Protein AF-A0A522D4E7-F1 (afdb_monomer)

Secondary structure (DSSP, 8-state):
-------HHHHHHHHHHHHHHHT---EE-TTS-EEESS-EE-TTS--SS----TTEEESS-EE--SS--S--TT--SEES-EE--SS--SS-TT--SEESSEEE----TT----TT--SEEEEEEE-S-TT----TT--EEEEEEEETTEEESSGGGS-HHHHS-HHHHHHHHHHHHHHHHHTTPPP----------

pLDDT: mean 90.42, std 15.66, range [33.0, 98.94]

Nearest PDB structures (foldseek):
  4ow2-assembly1_A  TM=5.171E-01  e=3.521E-02  Yersinia enterocolitica subsp. enterocolitica WA-314
  7ya7-assembly2_B  TM=4.173E-01  e=9.473E-02  Shigella flexneri 5a str. M90T
  7v8e-assembly1_B  TM=3.560E-01  e=2.420E-01  Shigella flexneri 5a str. M90T
  8vh4-assembly1_A  TM=5.189E-01  e=4.247E+00  Homo sapiens

Solvent-accessible surface area (backbone atoms only — not comparable to full-atom values): 10171 Å² total; per-residue (Å²): 133,82,80,76,84,77,56,73,67,57,48,40,53,49,22,50,53,41,32,58,76,68,70,50,71,69,43,77,46,96,87,58,43,40,39,25,75,50,63,49,82,57,52,65,67,69,36,59,61,54,63,50,25,49,67,25,36,32,63,22,38,40,33,47,26,47,25,52,22,50,49,35,55,27,36,38,38,28,29,27,26,43,34,48,23,41,25,47,22,42,40,30,43,49,41,31,53,40,26,67,37,37,40,35,48,25,38,12,67,53,21,49,44,34,49,42,40,28,62,34,26,30,28,40,38,44,31,62,28,83,50,44,77,36,51,30,55,57,41,52,34,77,57,29,34,38,36,82,93,46,76,36,44,32,66,85,74,46,58,71,80,36,43,36,39,71,67,56,52,51,52,52,51,52,51,52,52,53,51,31,63,75,67,73,50,82,85,78,81,90,70,84,86,80,80,81,131

Mean predicted aligned error: 7.03 Å

Radius of gyration: 20.84 Å; Cα contacts (8 Å, |Δi|>4): 458; chains: 1; bounding box: 56×44×70 Å

Structure (mmCIF, N/CA/C/O backbone):
data_AF-A0A522D4E7-F1
#
_entry.id   AF-A0A522D4E7-F1
#
loop_
_atom_site.group_PDB
_atom_site.id
_atom_site.type_symbol
_atom_site.label_atom_id
_atom_site.label_alt_id
_atom_site.label_comp_id
_atom_site.label_asym_id
_atom_site.label_entity_id
_atom_site.label_seq_id
_atom_site.pdbx_PDB_ins_code
_atom_site.Cartn_x
_atom_site.Cartn_y
_atom_site.Cartn_z
_atom_site.occupancy
_atom_site.B_iso_or_equiv
_atom_site.auth_seq_id
_atom_site.auth_comp_id
_atom_site.auth_asym_id
_atom_site.auth_atom_id
_atom_site.pdbx_PDB_model_num
ATOM 1 N N . MET A 1 1 ? 9.728 29.228 2.334 1.00 33.00 1 MET A N 1
ATOM 2 C CA . MET A 1 1 ? 8.352 28.691 2.332 1.00 33.00 1 MET A CA 1
ATOM 3 C C . MET A 1 1 ? 8.241 27.820 3.562 1.00 33.00 1 MET A C 1
ATOM 5 O O . MET A 1 1 ? 9.029 26.898 3.711 1.00 33.00 1 MET A O 1
ATOM 9 N N . THR A 1 2 ? 7.422 28.248 4.513 1.00 35.81 2 THR A N 1
ATOM 10 C CA . THR A 1 2 ? 7.354 27.710 5.873 1.00 35.81 2 THR A CA 1
ATOM 11 C C . THR A 1 2 ? 6.834 26.282 5.852 1.00 35.81 2 THR A C 1
ATOM 13 O O . THR A 1 2 ? 5.729 26.028 5.379 1.00 35.81 2 THR A O 1
ATOM 16 N N . GLN A 1 3 ? 7.657 25.366 6.354 1.00 37.38 3 GLN A N 1
ATOM 17 C CA . GLN A 1 3 ? 7.282 24.000 6.687 1.00 37.38 3 GLN A CA 1
ATOM 18 C C . GLN A 1 3 ? 6.103 24.089 7.660 1.00 37.38 3 GLN A C 1
ATOM 20 O O . GLN A 1 3 ? 6.235 24.650 8.746 1.00 37.38 3 GLN A O 1
ATOM 25 N N . SER A 1 4 ? 4.927 23.657 7.214 1.00 47.53 4 SER A N 1
ATOM 26 C CA . SER A 1 4 ? 3.712 23.634 8.018 1.00 47.53 4 SER A CA 1
ATOM 27 C C . SER A 1 4 ? 3.973 22.831 9.290 1.00 47.53 4 SER A C 1
ATOM 29 O O . SER A 1 4 ? 4.391 21.675 9.206 1.00 47.53 4 SER A O 1
ATOM 31 N N . ASN A 1 5 ? 3.751 23.468 10.443 1.00 39.06 5 ASN A N 1
ATOM 32 C CA . ASN A 1 5 ? 3.661 22.821 11.747 1.00 39.06 5 ASN A CA 1
ATOM 33 C C . ASN A 1 5 ? 2.628 21.696 11.644 1.00 39.06 5 ASN A C 1
ATOM 35 O O . ASN A 1 5 ? 1.430 21.955 11.667 1.00 39.06 5 ASN A O 1
ATOM 39 N N . TRP A 1 6 ? 3.090 20.461 11.490 1.00 43.25 6 TRP A N 1
ATOM 40 C CA . TRP A 1 6 ? 2.285 19.297 11.814 1.00 43.25 6 TRP A CA 1
ATOM 41 C C . TRP A 1 6 ? 2.190 19.284 13.339 1.00 43.25 6 TRP A C 1
ATOM 43 O O . TRP A 1 6 ? 3.195 19.116 14.026 1.00 43.25 6 TRP A O 1
ATOM 53 N N . ASP A 1 7 ? 1.014 19.539 13.896 1.00 62.25 7 ASP A N 1
ATOM 54 C CA . ASP A 1 7 ? 0.790 19.203 15.292 1.00 62.25 7 ASP A CA 1
ATOM 55 C C . ASP A 1 7 ? 0.367 17.737 15.332 1.00 62.25 7 ASP A C 1
ATOM 57 O O . ASP A 1 7 ? -0.755 17.381 14.976 1.00 62.25 7 ASP A O 1
ATOM 61 N N . ARG A 1 8 ? 1.288 16.865 15.760 1.00 67.75 8 ARG A N 1
ATOM 62 C CA . ARG A 1 8 ? 1.015 15.427 15.919 1.00 67.75 8 ARG A CA 1
ATOM 63 C C . ARG A 1 8 ? -0.224 15.167 16.784 1.00 67.75 8 ARG A C 1
ATOM 65 O O . ARG A 1 8 ? -0.824 14.105 16.666 1.00 67.75 8 ARG A O 1
ATOM 72 N N . THR A 1 9 ? -0.602 16.099 17.658 1.00 68.56 9 THR A N 1
ATOM 73 C CA . THR A 1 9 ? -1.781 15.949 18.514 1.00 68.56 9 THR A CA 1
ATOM 74 C C . THR A 1 9 ? -3.101 16.178 17.773 1.00 68.56 9 THR A C 1
ATOM 76 O O . THR A 1 9 ? -4.085 15.508 18.098 1.00 68.56 9 THR A O 1
ATOM 79 N N . GLU A 1 10 ? -3.129 17.039 16.748 1.00 76.50 10 GLU A N 1
ATOM 80 C CA . GLU A 1 10 ? -4.321 17.273 15.921 1.00 76.50 10 GLU A CA 1
ATOM 81 C C . GLU A 1 10 ? -4.638 16.048 15.053 1.00 76.50 10 GLU A C 1
ATOM 83 O O . GLU A 1 10 ? -5.784 15.589 15.042 1.00 76.50 10 GLU A O 1
ATOM 88 N N . ASP A 1 11 ? -3.618 15.439 14.438 1.00 77.38 11 ASP A N 1
ATOM 89 C CA . ASP A 1 11 ? -3.769 14.227 13.618 1.00 77.38 11 ASP A CA 1
ATOM 90 C C . ASP A 1 11 ? -4.394 13.067 14.416 1.00 77.38 11 ASP A C 1
ATOM 92 O O . ASP A 1 11 ? -5.314 12.390 13.946 1.00 77.38 11 ASP A O 1
ATOM 96 N N . PHE A 1 12 ? -3.963 12.858 15.667 1.00 86.25 12 PHE A N 1
ATOM 97 C CA . PHE A 1 12 ? -4.546 11.817 16.520 1.00 86.25 12 PHE A CA 1
ATOM 98 C C . PHE A 1 12 ? -5.983 12.134 16.948 1.00 86.25 12 PHE A C 1
ATOM 100 O O . PHE A 1 12 ? -6.796 11.221 17.113 1.00 86.25 12 PHE A O 1
ATOM 107 N N . ALA A 1 13 ? -6.334 13.410 17.118 1.00 88.50 13 ALA A N 1
ATOM 108 C CA . ALA A 1 13 ? -7.703 13.801 17.438 1.00 88.50 13 ALA A CA 1
ATOM 109 C C . ALA A 1 13 ? -8.656 13.559 16.255 1.00 88.50 13 ALA A C 1
ATOM 111 O O . ALA A 1 13 ? -9.781 13.094 16.461 1.00 88.50 13 ALA A O 1
ATOM 112 N N . GLU A 1 14 ? -8.218 13.835 15.026 1.00 92.25 14 GLU A N 1
ATOM 113 C CA . GLU A 1 14 ? -8.981 13.513 13.816 1.00 92.25 14 GLU A CA 1
ATOM 114 C C . GLU A 1 14 ? -9.137 12.004 13.626 1.00 92.25 14 GLU A C 1
ATOM 116 O O . GLU A 1 14 ? -10.250 11.531 13.379 1.00 92.25 14 GLU A O 1
ATOM 121 N N . ALA A 1 15 ? -8.061 11.243 13.836 1.00 95.12 15 ALA A N 1
ATOM 122 C CA . ALA A 1 15 ? -8.100 9.789 13.764 1.00 95.12 15 ALA A CA 1
ATOM 123 C C . ALA A 1 15 ? -9.053 9.166 14.787 1.00 95.12 15 ALA A C 1
ATOM 125 O O . ALA A 1 15 ? -9.829 8.272 14.445 1.00 95.12 15 ALA A O 1
ATOM 126 N N . ALA A 1 16 ? -9.071 9.670 16.022 1.00 95.06 16 ALA A N 1
ATOM 127 C CA . ALA A 1 16 ? -10.031 9.234 17.032 1.00 95.06 16 ALA A CA 1
ATOM 128 C C . ALA A 1 16 ? -11.486 9.467 16.587 1.00 95.06 16 ALA A C 1
ATOM 130 O O . ALA A 1 16 ? -12.296 8.543 16.630 1.00 95.06 16 ALA A O 1
ATOM 131 N N . LYS A 1 17 ? -11.806 10.669 16.085 1.00 95.94 17 LYS A N 1
ATOM 132 C CA . LYS A 1 17 ? -13.152 10.990 15.571 1.00 95.94 17 LYS A CA 1
ATOM 133 C C . LYS A 1 17 ? -13.539 10.100 14.391 1.00 95.94 17 LYS A C 1
ATOM 135 O O . LYS A 1 17 ? -14.689 9.674 14.280 1.00 95.94 17 LYS A O 1
ATOM 140 N N . ALA A 1 18 ? -12.590 9.821 13.499 1.00 97.38 18 ALA A N 1
ATOM 141 C CA . ALA A 1 18 ? -12.804 8.920 12.380 1.00 97.38 18 ALA A CA 1
ATOM 142 C C . ALA A 1 18 ? -13.146 7.501 12.857 1.00 97.38 18 ALA A C 1
ATOM 144 O O . ALA A 1 18 ? -14.120 6.920 12.382 1.00 97.38 18 ALA A O 1
ATOM 145 N N . LEU A 1 19 ? -12.400 6.966 13.826 1.00 97.94 19 LEU A N 1
ATOM 146 C CA . LEU A 1 19 ? -12.646 5.642 14.405 1.00 97.94 19 LEU A CA 1
ATOM 147 C C . LEU A 1 19 ? -13.993 5.568 15.135 1.00 97.94 19 LEU A C 1
ATOM 149 O O . LEU A 1 19 ? -14.724 4.594 14.958 1.00 97.94 19 LEU A O 1
ATOM 153 N N . GLU A 1 20 ? -14.370 6.617 15.870 1.00 97.44 20 GLU A N 1
ATOM 154 C CA . GLU A 1 20 ? -15.682 6.731 16.523 1.00 97.44 20 GLU A CA 1
ATOM 155 C C . GLU A 1 20 ? -16.825 6.704 15.503 1.00 97.44 20 GLU A C 1
ATOM 157 O O . GLU A 1 20 ? -17.783 5.948 15.663 1.00 97.44 20 GLU A O 1
ATOM 162 N N . LYS A 1 21 ? -16.699 7.451 14.398 1.00 97.44 21 LYS A N 1
ATOM 163 C CA . LYS A 1 21 ? -17.678 7.436 13.297 1.00 97.44 21 LYS A CA 1
ATOM 164 C C . LYS A 1 21 ? -17.768 6.070 12.611 1.00 97.44 21 LYS A C 1
ATOM 166 O O . LYS A 1 21 ? -18.826 5.706 12.101 1.00 97.44 21 LYS A O 1
ATOM 171 N N . LEU A 1 22 ? -16.663 5.328 12.571 1.00 97.00 22 LEU A N 1
ATOM 172 C CA . LEU A 1 22 ? -16.622 3.966 12.042 1.00 97.00 22 LEU A CA 1
ATOM 173 C C . LEU A 1 22 ? -17.154 2.920 13.035 1.00 97.00 22 LEU A C 1
ATOM 175 O O . LEU A 1 22 ? -17.365 1.782 12.622 1.00 97.00 22 LEU A O 1
ATOM 179 N N . GLY A 1 23 ? -17.372 3.281 14.305 1.00 97.38 23 GLY A N 1
ATOM 180 C CA . GLY A 1 23 ? -17.757 2.343 15.361 1.00 97.38 23 GLY A CA 1
ATOM 181 C C . GLY A 1 23 ? -16.654 1.336 15.698 1.00 97.38 23 GLY A C 1
ATOM 182 O O . GLY A 1 23 ? -16.952 0.208 16.081 1.00 97.38 23 GLY A O 1
ATOM 183 N N . VAL A 1 24 ? -15.387 1.713 15.502 1.00 97.69 24 VAL A N 1
ATOM 184 C CA . VAL A 1 24 ? -14.226 0.843 15.719 1.00 97.69 24 VAL A CA 1
ATOM 185 C C . VAL A 1 24 ? -13.643 1.099 17.102 1.00 97.69 24 VAL A C 1
ATOM 187 O O . VAL A 1 24 ? -13.291 2.228 17.441 1.00 97.69 24 VAL A O 1
ATOM 190 N N . GLU A 1 25 ? -13.483 0.037 17.888 1.00 97.06 25 GLU A N 1
ATOM 191 C CA . GLU A 1 25 ? -12.797 0.115 19.175 1.00 97.06 25 GLU A CA 1
ATOM 192 C C . GLU A 1 25 ? -11.299 0.389 18.999 1.00 97.06 25 GLU A C 1
ATOM 194 O O . GLU A 1 25 ? -10.610 -0.226 18.179 1.00 97.06 25 GLU A O 1
ATOM 199 N N . TYR A 1 26 ? -10.775 1.295 19.821 1.00 97.56 26 TYR A N 1
ATOM 200 C CA . TYR A 1 26 ? -9.372 1.684 19.796 1.00 97.56 26 TYR A CA 1
ATOM 201 C C . TYR A 1 26 ? -8.842 1.967 21.203 1.00 97.56 26 TYR A C 1
ATOM 203 O O . TYR A 1 26 ? -9.591 2.202 22.149 1.00 97.56 26 TYR A O 1
ATOM 211 N N . ARG A 1 27 ? -7.516 1.945 21.345 1.00 96.75 27 ARG A N 1
ATOM 212 C CA . ARG A 1 27 ? -6.798 2.283 22.577 1.00 96.75 27 ARG A CA 1
ATOM 213 C C . ARG A 1 27 ? -5.845 3.436 22.306 1.00 96.75 27 ARG A C 1
ATOM 215 O O . ARG A 1 27 ? -5.066 3.368 21.359 1.00 96.75 27 ARG A O 1
ATOM 222 N N . ARG A 1 28 ? -5.879 4.466 23.151 1.00 94.31 28 ARG A N 1
ATOM 223 C CA . ARG A 1 28 ? -4.856 5.521 23.157 1.00 94.31 28 ARG A CA 1
ATOM 224 C C . ARG A 1 28 ? -3.670 5.075 24.006 1.00 94.31 28 ARG A C 1
ATOM 226 O O . ARG A 1 28 ? -3.867 4.545 25.100 1.00 94.31 28 ARG A O 1
ATOM 233 N N . GLN A 1 29 ? -2.461 5.265 23.499 1.00 89.06 29 GLN A N 1
ATOM 234 C CA . GLN A 1 29 ? -1.221 4.981 24.217 1.00 89.06 29 GLN A CA 1
ATOM 235 C C . GLN A 1 29 ? -0.718 6.222 24.965 1.00 89.06 29 GLN A C 1
ATOM 237 O O . GLN A 1 29 ? -1.210 7.332 24.767 1.00 89.06 29 GLN A O 1
ATOM 242 N N . ALA A 1 30 ? 0.273 6.030 25.840 1.00 87.12 30 ALA A N 1
ATOM 243 C CA . ALA A 1 30 ? 0.843 7.106 26.653 1.00 87.12 30 ALA A CA 1
ATOM 244 C C . ALA A 1 30 ? 1.518 8.210 25.817 1.00 87.12 30 ALA A C 1
ATOM 246 O O . ALA A 1 30 ? 1.577 9.354 26.255 1.00 87.12 30 ALA A O 1
ATOM 247 N N . ASP A 1 31 ? 1.997 7.880 24.615 1.00 82.38 31 ASP A N 1
ATOM 248 C CA . ASP A 1 31 ? 2.595 8.823 23.663 1.00 82.38 31 ASP A CA 1
ATOM 249 C C . ASP A 1 31 ? 1.563 9.513 22.748 1.00 82.38 31 ASP A C 1
ATOM 251 O O . ASP A 1 31 ? 1.937 10.263 21.848 1.00 82.38 31 ASP A O 1
ATOM 255 N N . GLY A 1 32 ? 0.266 9.266 22.968 1.00 82.81 32 GLY A N 1
ATOM 256 C CA . GLY A 1 32 ? -0.835 9.802 22.168 1.00 82.81 32 GLY A CA 1
ATOM 257 C C . GLY A 1 32 ? -1.185 8.979 20.927 1.00 82.81 32 GLY A C 1
ATOM 258 O O . GLY A 1 32 ? -2.234 9.225 20.333 1.00 82.81 32 GLY A O 1
ATOM 259 N N . SER A 1 33 ? -0.376 7.978 20.561 1.00 85.88 33 SER A N 1
ATOM 260 C CA . SER A 1 33 ? -0.667 7.115 19.415 1.00 85.88 33 SER A CA 1
ATOM 261 C C . SER A 1 33 ? -1.935 6.283 19.629 1.00 85.88 33 SER A C 1
ATOM 263 O O . SER A 1 33 ? -2.357 6.001 20.758 1.00 85.88 33 SER A O 1
ATOM 265 N N . ILE A 1 34 ? -2.567 5.887 18.524 1.00 95.31 34 ILE A N 1
ATOM 266 C CA . ILE A 1 34 ? -3.816 5.125 18.541 1.00 95.31 34 ILE A CA 1
ATOM 267 C C . ILE A 1 34 ? -3.575 3.716 18.011 1.00 95.31 34 ILE A C 1
ATOM 269 O O . ILE A 1 34 ? -3.045 3.522 16.917 1.00 95.31 34 ILE A O 1
ATOM 273 N N . LEU A 1 35 ? -4.016 2.731 18.792 1.00 97.31 35 LEU A N 1
ATOM 274 C CA . LEU A 1 35 ? -3.948 1.314 18.472 1.00 97.31 35 LEU A CA 1
ATOM 275 C C . LEU A 1 35 ? -5.353 0.742 18.288 1.00 97.31 35 LEU A C 1
ATOM 277 O O . LEU A 1 35 ? -6.152 0.742 19.223 1.00 97.31 35 LEU A O 1
ATOM 281 N N . VAL A 1 36 ? -5.620 0.168 17.121 1.00 98.38 36 VAL A N 1
ATOM 282 C CA . VAL A 1 36 ? -6.840 -0.591 16.829 1.00 98.38 36 VAL A CA 1
ATOM 283 C C . VAL A 1 36 ? -6.515 -2.083 16.950 1.00 98.38 36 VAL A C 1
ATOM 285 O O . VAL A 1 36 ? -5.723 -2.588 16.153 1.00 98.38 36 VAL A O 1
ATOM 288 N N . PRO A 1 37 ? -7.064 -2.814 17.940 1.00 97.75 37 PRO A N 1
ATOM 289 C CA . PRO A 1 37 ? -6.757 -4.237 18.126 1.00 97.75 37 PRO A CA 1
ATOM 290 C C . PRO A 1 37 ? -7.294 -5.136 17.004 1.00 97.75 37 PRO A C 1
ATOM 292 O O . PRO A 1 37 ? -6.740 -6.203 16.757 1.00 97.75 37 PRO A O 1
ATOM 295 N N . GLY A 1 38 ? -8.390 -4.722 16.366 1.00 97.19 38 GLY A N 1
ATOM 296 C CA . GLY A 1 38 ? -9.083 -5.486 15.334 1.00 97.19 38 GLY A CA 1
ATOM 297 C C . GLY A 1 38 ? -8.715 -5.083 13.909 1.00 97.19 38 GLY A C 1
ATOM 298 O O . GLY A 1 38 ? -7.731 -4.385 13.661 1.00 97.19 38 GLY A O 1
ATOM 299 N N . SER A 1 39 ? -9.547 -5.536 12.974 1.00 98.44 39 SER A N 1
ATOM 300 C CA . SER A 1 39 ? -9.508 -5.123 11.570 1.00 98.44 39 SER A CA 1
ATOM 301 C C . SER A 1 39 ? -10.486 -3.973 11.323 1.00 98.44 39 SER A C 1
ATOM 303 O O . SER A 1 39 ? -11.496 -3.858 12.016 1.00 98.44 39 SER A O 1
ATOM 305 N N . ILE A 1 40 ? -10.208 -3.150 10.316 1.00 98.69 40 ILE A N 1
ATOM 306 C CA . ILE A 1 40 ? -11.106 -2.091 9.842 1.00 98.69 40 ILE A CA 1
ATOM 307 C C . ILE A 1 40 ? -11.565 -2.453 8.432 1.00 98.69 40 ILE A C 1
ATOM 309 O O . ILE A 1 40 ? -10.734 -2.657 7.548 1.00 98.69 40 ILE A O 1
ATOM 313 N N . ASP A 1 41 ? -12.881 -2.499 8.223 1.00 98.62 41 ASP A N 1
ATOM 314 C CA . ASP A 1 41 ? -13.488 -2.759 6.917 1.00 98.62 41 ASP A CA 1
ATOM 315 C C . ASP A 1 41 ? -14.360 -1.579 6.461 1.00 98.62 41 ASP A C 1
ATOM 317 O O . ASP A 1 41 ? -15.415 -1.266 7.029 1.00 98.62 41 ASP A O 1
ATOM 321 N N . ILE A 1 42 ? -13.890 -0.912 5.411 1.00 98.56 42 ILE 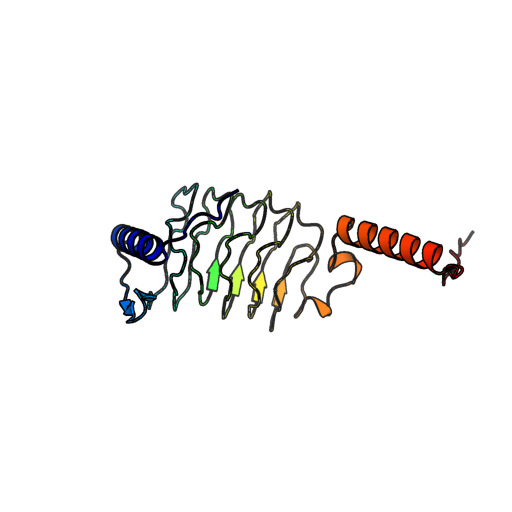A N 1
ATOM 322 C CA . ILE A 1 42 ? -14.550 0.200 4.725 1.00 98.56 42 ILE A CA 1
ATOM 323 C C . ILE A 1 42 ? -14.728 -0.085 3.224 1.00 98.56 42 ILE A C 1
ATOM 325 O O . ILE A 1 42 ? -14.789 0.835 2.405 1.00 98.56 42 ILE A O 1
ATOM 329 N N . THR A 1 43 ? -14.832 -1.365 2.867 1.00 98.75 43 THR A N 1
ATOM 330 C CA . THR A 1 43 ? -15.071 -1.856 1.504 1.00 98.75 43 THR A CA 1
ATOM 331 C C . THR A 1 43 ? -16.401 -1.345 0.943 1.00 98.75 43 THR A C 1
ATOM 333 O O . THR A 1 43 ? -17.393 -1.287 1.673 1.00 98.75 43 THR A O 1
ATOM 336 N N . LYS A 1 44 ? -16.457 -1.015 -0.357 1.00 98.50 44 LYS A N 1
ATOM 337 C CA . LYS A 1 44 ? -17.710 -0.685 -1.082 1.00 98.50 44 LYS A CA 1
ATOM 338 C C . LYS A 1 44 ? -18.531 0.455 -0.477 1.00 98.50 44 LYS A C 1
ATOM 340 O O . LYS A 1 44 ? -19.760 0.420 -0.485 1.00 98.50 44 LYS A O 1
ATOM 345 N N . ARG A 1 45 ? -17.869 1.492 0.038 1.00 98.19 45 ARG A N 1
ATOM 346 C CA . ARG A 1 45 ? -18.539 2.662 0.633 1.00 98.19 45 ARG A CA 1
ATOM 347 C C . ARG A 1 45 ? -18.622 3.866 -0.308 1.00 98.19 45 ARG A C 1
ATOM 349 O O . ARG A 1 45 ? -19.149 4.901 0.089 1.00 98.19 45 ARG A O 1
ATOM 356 N N . GLY A 1 46 ? -18.122 3.740 -1.540 1.00 98.38 46 GLY A N 1
ATOM 357 C CA . GLY A 1 46 ? -18.108 4.825 -2.526 1.00 98.38 46 GLY A CA 1
ATOM 358 C C . GLY A 1 46 ? -17.189 5.983 -2.130 1.00 98.38 46 GLY A C 1
ATOM 359 O O . GLY A 1 46 ? -17.435 7.122 -2.519 1.00 98.38 46 GLY A O 1
ATOM 360 N N . LEU A 1 47 ? -16.159 5.708 -1.324 1.00 98.31 47 LEU A N 1
ATOM 361 C CA . LEU A 1 47 ? -15.257 6.726 -0.793 1.00 98.31 47 LEU A CA 1
ATOM 362 C C . LEU A 1 47 ? -14.387 7.317 -1.903 1.00 98.31 47 LEU A C 1
ATOM 364 O O . LEU A 1 47 ? -13.773 6.573 -2.662 1.00 98.31 47 LEU A O 1
ATOM 368 N N . ALA A 1 48 ? -14.301 8.646 -1.955 1.00 98.31 48 ALA A N 1
ATOM 369 C CA . ALA A 1 48 ? -13.301 9.354 -2.756 1.00 98.31 48 ALA A CA 1
ATOM 370 C C . ALA A 1 48 ? -11.981 9.544 -1.986 1.00 98.31 48 ALA A C 1
ATOM 372 O O . ALA A 1 48 ? -10.912 9.604 -2.586 1.00 98.31 48 ALA A O 1
ATOM 373 N N . GLU A 1 49 ? -12.057 9.589 -0.653 1.00 98.31 49 GLU A N 1
ATOM 374 C CA . GLU A 1 49 ? -10.922 9.749 0.257 1.00 98.31 49 GLU A CA 1
ATOM 375 C C . GLU A 1 49 ? -11.090 8.830 1.471 1.00 98.31 49 GLU A C 1
ATOM 377 O O . GLU A 1 49 ? -12.214 8.533 1.896 1.00 98.31 49 GLU A O 1
ATOM 382 N N . LEU A 1 50 ? -9.972 8.374 2.040 1.00 98.50 50 LEU A N 1
ATOM 383 C CA . LEU A 1 50 ? -9.993 7.609 3.282 1.00 98.50 50 LEU A CA 1
ATOM 384 C C . LEU A 1 50 ? -10.290 8.533 4.474 1.00 98.50 50 LEU A C 1
ATOM 386 O O . LEU A 1 50 ? -9.902 9.703 4.464 1.00 98.50 50 LEU A O 1
ATOM 390 N N . PRO A 1 51 ? -10.931 8.022 5.542 1.00 97.38 51 PRO A N 1
ATOM 391 C CA . PRO A 1 51 ? -10.893 8.710 6.827 1.00 97.38 51 PRO A CA 1
ATOM 392 C C . PRO A 1 51 ? -9.437 8.945 7.249 1.00 97.38 51 PRO A C 1
ATOM 394 O O . PRO A 1 51 ? -8.597 8.078 7.021 1.00 97.38 51 PRO A O 1
ATOM 397 N N . ASN A 1 52 ? -9.139 10.080 7.887 1.00 96.06 52 ASN A N 1
ATOM 398 C CA . ASN A 1 52 ? -7.787 10.345 8.371 1.00 96.06 52 ASN A CA 1
ATOM 399 C C . ASN A 1 52 ? -7.442 9.375 9.510 1.00 96.06 52 ASN A C 1
ATOM 401 O O 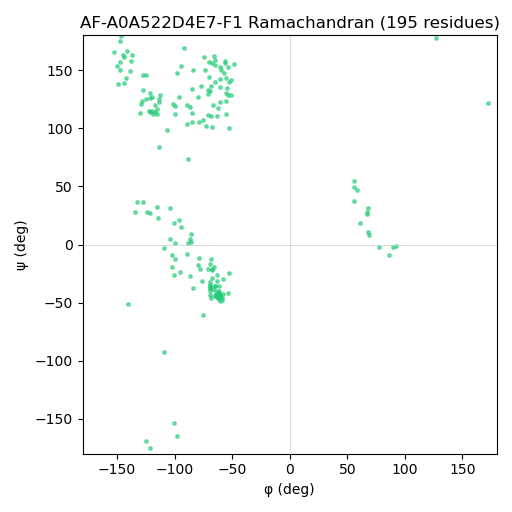. ASN A 1 52 ? -7.880 9.562 10.635 1.00 96.06 52 ASN A O 1
ATOM 405 N N . LEU A 1 53 ? -6.679 8.328 9.210 1.00 96.69 53 LEU A N 1
ATOM 406 C CA . LEU A 1 53 ? -6.115 7.369 10.161 1.00 96.69 53 LEU A CA 1
ATOM 407 C C . LEU A 1 53 ? -4.586 7.458 10.176 1.00 96.69 53 LEU A C 1
ATOM 409 O O . LEU A 1 53 ? -3.901 6.509 10.566 1.00 96.69 53 LEU A O 1
ATOM 413 N N . THR A 1 54 ? -4.038 8.599 9.757 1.00 92.62 54 THR A N 1
ATOM 414 C CA . THR A 1 54 ? -2.597 8.843 9.768 1.00 92.62 54 THR A CA 1
ATOM 415 C C . THR A 1 54 ? -2.056 8.622 11.181 1.00 92.62 54 THR A C 1
ATOM 417 O O . THR A 1 54 ? -2.617 9.092 12.167 1.00 92.62 54 THR A O 1
ATOM 420 N N . GLY A 1 55 ? -0.979 7.844 11.299 1.00 90.50 55 GLY A N 1
ATOM 421 C CA . GLY A 1 55 ? -0.377 7.520 12.597 1.00 90.50 55 GLY A CA 1
ATOM 422 C C . GLY A 1 55 ? -1.112 6.449 13.417 1.00 90.50 55 GLY A C 1
ATOM 423 O O . GLY A 1 55 ? -0.611 6.066 14.473 1.00 90.50 55 GLY A O 1
ATOM 424 N N . VAL A 1 56 ? -2.247 5.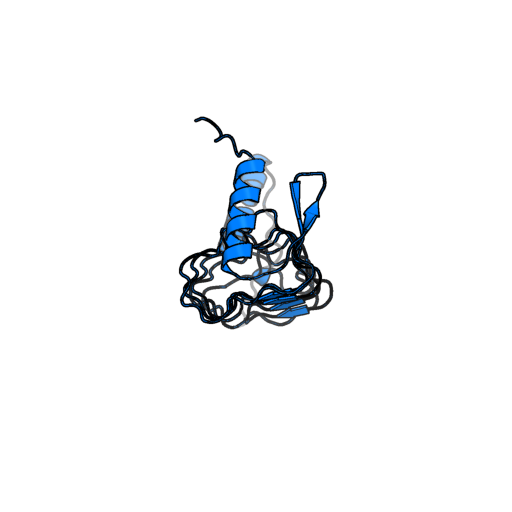920 12.948 1.00 96.19 56 VAL A N 1
ATOM 425 C CA . VAL A 1 56 ? -2.938 4.797 13.602 1.00 96.19 56 VAL A CA 1
ATOM 426 C C . VAL A 1 56 ? -2.220 3.484 13.295 1.00 96.19 56 VAL A C 1
ATOM 428 O O . VAL A 1 56 ? -1.863 3.203 12.148 1.00 96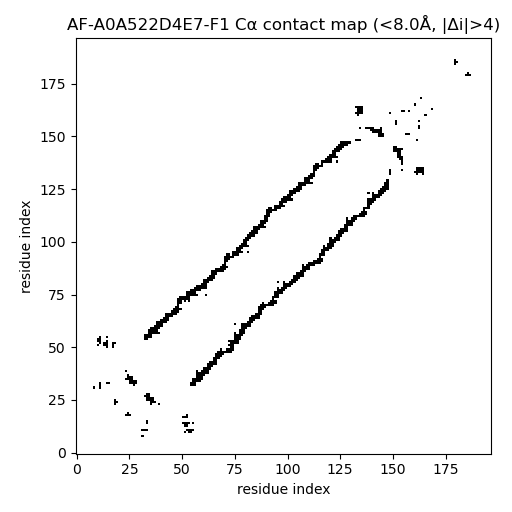.19 56 VAL A O 1
ATOM 431 N N . VAL A 1 57 ? -2.055 2.647 14.319 1.00 97.38 57 VAL A N 1
ATOM 432 C CA . VAL A 1 57 ? -1.597 1.261 14.182 1.00 97.38 57 VAL A CA 1
ATOM 433 C C . VAL A 1 57 ? -2.805 0.335 14.249 1.00 97.38 57 VAL A C 1
ATOM 435 O O . VAL A 1 57 ? -3.489 0.272 15.269 1.00 97.38 57 VAL A O 1
ATOM 438 N N . VAL A 1 58 ? -3.051 -0.421 13.184 1.00 98.38 58 VAL A N 1
ATOM 439 C CA . VAL A 1 58 ? -4.095 -1.451 13.137 1.00 98.38 58 VAL A CA 1
ATOM 440 C C . VAL A 1 58 ? -3.423 -2.810 13.314 1.00 98.38 58 VAL A C 1
ATOM 442 O O . VAL A 1 58 ? -2.520 -3.176 12.568 1.00 98.38 58 VAL A O 1
ATOM 445 N N . MET A 1 59 ? -3.808 -3.559 14.344 1.00 97.69 59 MET A N 1
ATOM 446 C CA . MET A 1 59 ? -3.231 -4.881 14.606 1.00 97.69 59 MET A CA 1
ATOM 447 C C . MET A 1 59 ? -3.801 -5.964 13.691 1.00 97.69 59 MET A C 1
ATOM 449 O O . MET A 1 59 ? -3.154 -6.995 13.533 1.00 97.69 59 MET A O 1
ATOM 453 N N . GLY A 1 60 ? -4.980 -5.731 13.112 1.00 98.31 60 GLY A N 1
ATOM 454 C CA . GLY A 1 60 ? -5.581 -6.576 12.090 1.00 98.31 60 GLY A CA 1
ATOM 455 C C . GLY A 1 60 ? -5.397 -6.035 10.673 1.00 98.31 60 GLY A C 1
ATOM 456 O O . GLY A 1 60 ? -4.453 -5.306 10.355 1.00 98.31 60 GLY A O 1
ATOM 457 N N . SER A 1 61 ? -6.333 -6.413 9.810 1.00 98.69 61 SER A N 1
ATOM 458 C CA . SER A 1 61 ? -6.370 -5.991 8.414 1.00 98.69 61 SER A CA 1
ATOM 459 C C . SER A 1 61 ? -7.046 -4.632 8.245 1.00 98.69 61 SER A C 1
ATOM 461 O O . SER A 1 61 ? -7.971 -4.294 8.980 1.00 98.69 61 SER A O 1
ATOM 463 N N . PHE A 1 62 ? -6.632 -3.878 7.233 1.00 98.88 62 PHE A N 1
ATOM 464 C CA . PHE A 1 62 ? -7.347 -2.697 6.764 1.00 98.88 62 PHE A CA 1
ATOM 465 C C . PHE A 1 62 ? -7.839 -2.940 5.341 1.00 98.88 62 PHE A C 1
ATOM 467 O O . PHE A 1 62 ? -7.027 -3.134 4.433 1.00 98.88 62 PHE A O 1
ATOM 474 N N . ASN A 1 63 ? -9.157 -2.951 5.155 1.00 98.88 63 ASN A N 1
ATOM 475 C CA . ASN A 1 63 ? -9.781 -3.212 3.866 1.00 98.88 63 ASN A CA 1
ATOM 476 C C . ASN A 1 63 ? -10.544 -1.984 3.362 1.00 98.88 63 ASN A C 1
ATOM 478 O O . ASN A 1 63 ? -11.560 -1.593 3.934 1.00 98.88 63 ASN A O 1
ATOM 482 N N . CYS A 1 64 ? -10.042 -1.385 2.284 1.00 98.81 64 CYS A N 1
ATOM 483 C CA . CYS A 1 64 ? -10.668 -0.292 1.549 1.00 98.81 64 CYS A CA 1
ATOM 484 C C . CYS A 1 64 ? -10.925 -0.640 0.076 1.00 98.81 64 CYS A C 1
ATOM 486 O O . CYS A 1 64 ? -10.991 0.257 -0.771 1.00 98.81 64 CYS A O 1
ATOM 488 N N . ASN A 1 65 ? -11.095 -1.929 -0.232 1.00 98.88 65 ASN A N 1
ATOM 489 C CA . ASN A 1 65 ? -11.416 -2.389 -1.579 1.00 98.88 65 ASN A CA 1
ATOM 490 C C . ASN A 1 65 ? -12.684 -1.729 -2.144 1.00 98.88 65 ASN A C 1
ATOM 492 O O . ASN A 1 65 ? -13.584 -1.327 -1.398 1.00 98.88 65 ASN A O 1
ATOM 496 N N . ASP A 1 66 ? -12.775 -1.695 -3.473 1.00 98.81 66 ASP A N 1
ATOM 497 C CA . ASP A 1 66 ? -13.987 -1.316 -4.208 1.00 98.81 66 ASP A CA 1
ATOM 498 C C . ASP A 1 66 ? -14.518 0.079 -3.814 1.00 98.81 66 ASP A C 1
ATOM 500 O O . ASP A 1 66 ? -15.693 0.261 -3.481 1.00 98.81 66 ASP A O 1
ATOM 504 N N . ASN A 1 67 ? -13.638 1.076 -3.804 1.00 98.88 67 ASN A N 1
ATOM 505 C CA . ASN A 1 67 ? -13.988 2.480 -3.594 1.00 98.88 67 ASN A CA 1
ATOM 506 C C . ASN A 1 67 ? -13.543 3.316 -4.812 1.00 98.88 67 ASN A C 1
ATOM 508 O O . ASN A 1 67 ? -13.080 2.790 -5.820 1.00 98.88 67 ASN A O 1
ATOM 512 N N . ASN A 1 68 ? -13.704 4.637 -4.737 1.00 98.69 68 ASN A N 1
ATOM 513 C CA . ASN A 1 68 ? -13.302 5.576 -5.787 1.00 98.69 68 ASN A CA 1
ATOM 514 C C . ASN A 1 68 ? -12.009 6.317 -5.405 1.00 98.69 68 ASN A C 1
ATOM 516 O O . ASN A 1 68 ? -11.840 7.486 -5.751 1.00 98.69 68 ASN A O 1
ATOM 520 N N . LEU A 1 69 ? -11.121 5.669 -4.642 1.00 98.81 69 LEU A N 1
ATOM 521 C CA . LEU A 1 69 ? -9.919 6.312 -4.114 1.00 98.81 69 LEU A CA 1
ATOM 522 C C . LEU A 1 69 ? -8.924 6.582 -5.241 1.00 98.81 69 LEU A C 1
ATOM 524 O O . LEU A 1 69 ? -8.559 5.670 -5.979 1.00 98.81 69 LEU A O 1
ATOM 528 N N . THR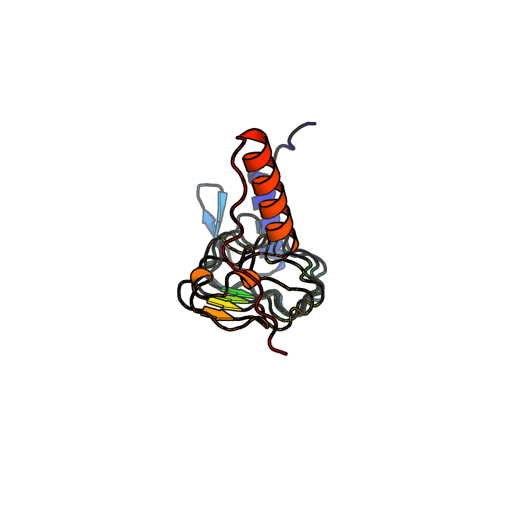 A 1 70 ? -8.439 7.816 -5.327 1.00 98.44 70 THR A N 1
ATOM 529 C CA . THR A 1 70 ? -7.330 8.207 -6.219 1.00 98.44 70 THR A CA 1
ATOM 530 C C . THR A 1 70 ? -5.990 8.294 -5.483 1.00 98.44 70 THR A C 1
ATOM 532 O O . THR A 1 70 ? -4.932 8.345 -6.108 1.00 98.44 70 THR A O 1
ATOM 535 N N . SER A 1 71 ? -6.028 8.271 -4.148 1.00 98.38 71 SER A N 1
ATOM 536 C CA . SER A 1 71 ? -4.880 8.306 -3.244 1.00 98.38 71 SER A CA 1
ATOM 537 C C . SER A 1 71 ? -5.183 7.506 -1.975 1.00 98.38 71 SER A C 1
ATOM 539 O O . SER A 1 71 ? -6.344 7.349 -1.595 1.00 98.38 71 SER A O 1
ATOM 541 N N . LEU A 1 72 ? -4.138 7.040 -1.286 1.00 98.75 72 LEU A N 1
ATOM 542 C CA . LEU A 1 72 ? -4.237 6.394 0.026 1.00 98.75 72 LEU A CA 1
ATOM 543 C C . LEU A 1 72 ? -4.025 7.380 1.184 1.00 98.75 72 LEU A C 1
ATOM 545 O O . LEU A 1 72 ? -3.784 6.963 2.316 1.00 98.75 72 LEU A O 1
ATOM 549 N N . LYS A 1 73 ? -4.093 8.694 0.932 1.00 98.00 73 LYS A N 1
ATOM 550 C CA . LYS A 1 73 ? -3.985 9.706 1.988 1.00 98.00 73 LYS A CA 1
ATOM 551 C C . LYS A 1 73 ? -5.001 9.422 3.098 1.00 98.00 73 LYS A C 1
ATOM 553 O O . LYS A 1 73 ? -6.184 9.256 2.823 1.00 98.00 73 LYS A O 1
ATOM 558 N N . GLY A 1 74 ? -4.521 9.376 4.341 1.00 97.12 74 GLY A N 1
ATOM 559 C CA . GL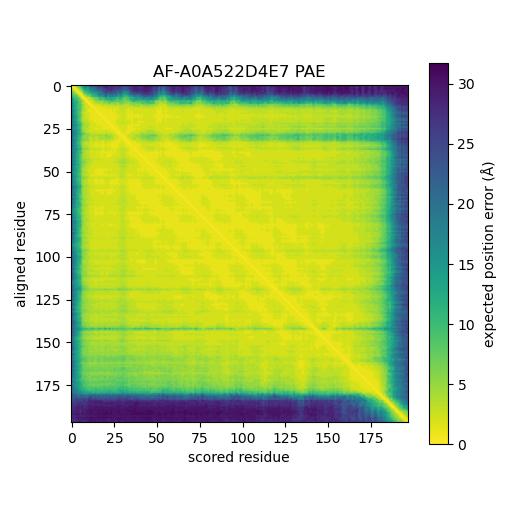Y A 1 74 ? -5.313 8.991 5.509 1.00 97.12 74 GLY A CA 1
ATOM 560 C C . GLY A 1 74 ? -5.246 7.500 5.853 1.00 97.12 74 GLY A C 1
ATOM 561 O O . GLY A 1 74 ? -5.832 7.100 6.851 1.00 97.12 74 GLY A O 1
ATOM 562 N N . ALA A 1 75 ? -4.536 6.662 5.093 1.00 98.38 75 ALA A N 1
ATOM 563 C CA . ALA A 1 75 ? -4.333 5.266 5.472 1.00 98.38 75 ALA A CA 1
ATOM 564 C C . ALA A 1 75 ? -3.588 5.130 6.822 1.00 98.38 75 ALA A C 1
ATOM 566 O O . ALA A 1 75 ? -2.795 6.001 7.197 1.00 98.38 75 ALA A O 1
ATOM 567 N N . PRO A 1 76 ? -3.814 4.025 7.560 1.00 97.75 76 PRO A N 1
ATOM 568 C CA . PRO A 1 76 ? -3.075 3.722 8.783 1.00 97.75 76 PRO A CA 1
ATOM 569 C C . PRO A 1 76 ? -1.568 3.600 8.537 1.00 97.75 76 PRO A C 1
ATOM 571 O O . PRO A 1 76 ? -1.122 3.146 7.486 1.00 97.75 76 PRO A O 1
ATOM 574 N N . ALA A 1 77 ? -0.769 3.940 9.548 1.00 95.44 77 ALA A N 1
ATOM 575 C CA . ALA A 1 77 ? 0.690 3.887 9.454 1.00 95.44 77 ALA A CA 1
ATOM 576 C C . ALA A 1 77 ? 1.225 2.447 9.383 1.00 95.44 77 ALA A C 1
ATOM 578 O O . ALA A 1 77 ? 2.234 2.180 8.724 1.00 95.44 77 ALA A O 1
ATOM 579 N N . MET A 1 78 ? 0.559 1.521 10.079 1.00 97.56 78 MET A N 1
ATOM 580 C CA . MET A 1 78 ? 0.930 0.109 10.142 1.00 97.56 78 MET A CA 1
ATOM 581 C C . MET A 1 78 ? -0.310 -0.774 10.192 1.00 97.56 78 MET A C 1
ATOM 583 O O . MET A 1 78 ? -1.249 -0.473 10.932 1.00 97.56 78 MET A O 1
ATOM 587 N N . VAL A 1 79 ? -0.272 -1.886 9.457 1.00 98.56 79 VAL A N 1
ATOM 588 C CA . VAL A 1 79 ? -1.336 -2.901 9.448 1.00 98.56 79 VAL A CA 1
ATOM 589 C C . VAL A 1 79 ? -0.755 -4.311 9.386 1.00 98.56 79 VAL A C 1
ATOM 591 O O . VAL A 1 79 ? 0.427 -4.499 9.077 1.00 98.56 79 VAL A O 1
ATOM 594 N N . ASP A 1 80 ? -1.582 -5.318 9.654 1.00 98.31 80 ASP A N 1
ATOM 595 C CA . ASP A 1 80 ? -1.214 -6.700 9.360 1.00 98.31 80 ASP A CA 1
ATOM 596 C C . ASP A 1 80 ? -1.308 -6.976 7.854 1.00 98.31 80 ASP A C 1
ATOM 598 O O . ASP A 1 80 ? -0.288 -7.200 7.208 1.00 98.31 80 ASP A O 1
ATOM 602 N N . SER A 1 81 ? -2.504 -6.828 7.276 1.00 98.75 81 SER A N 1
ATOM 603 C CA . SER A 1 81 ? -2.735 -6.864 5.826 1.00 98.75 81 SER A CA 1
ATOM 604 C C . SER A 1 81 ? -3.452 -5.603 5.343 1.00 98.75 81 SER A C 1
ATOM 606 O O . SER A 1 81 ? -4.293 -5.049 6.053 1.00 98.75 81 SER A O 1
ATOM 608 N N . PHE A 1 82 ? -3.131 -5.154 4.133 1.00 98.88 82 PHE A N 1
ATOM 609 C CA . PHE A 1 82 ? -3.722 -3.974 3.507 1.00 98.88 82 PHE A CA 1
ATOM 610 C C . PHE A 1 82 ? -4.379 -4.343 2.182 1.00 98.88 82 PHE A C 1
ATOM 612 O O . PHE A 1 82 ? -3.729 -4.908 1.301 1.00 98.88 82 PHE A O 1
ATOM 619 N N . PHE A 1 83 ? -5.652 -3.994 2.026 1.00 98.94 83 PHE A N 1
ATOM 620 C CA . PHE A 1 83 ? -6.423 -4.268 0.820 1.00 98.94 83 PHE A CA 1
ATOM 621 C C . PHE A 1 83 ? -6.949 -2.952 0.251 1.00 98.94 83 PHE A C 1
ATOM 623 O O . PHE A 1 83 ? -7.756 -2.282 0.889 1.00 98.94 83 PHE A O 1
ATOM 630 N N . CYS A 1 84 ? -6.478 -2.586 -0.939 1.00 98.81 84 CYS A N 1
ATOM 631 C CA . CYS A 1 84 ? -6.880 -1.383 -1.676 1.00 98.81 84 CYS A CA 1
ATOM 632 C C . CYS A 1 84 ? -7.163 -1.681 -3.157 1.00 98.81 84 CYS A C 1
ATOM 634 O O . CYS A 1 84 ? -6.995 -0.838 -4.039 1.00 98.81 84 CYS A O 1
ATOM 636 N N . SER A 1 85 ? -7.576 -2.912 -3.439 1.00 98.88 85 SER A N 1
ATOM 637 C CA . SER A 1 85 ? -7.910 -3.367 -4.784 1.00 98.88 85 SER A CA 1
ATOM 638 C C . SER A 1 85 ? -9.199 -2.721 -5.296 1.00 98.88 85 SER A C 1
ATOM 640 O O . SER A 1 85 ? -10.036 -2.299 -4.498 1.00 98.88 85 SER A O 1
ATOM 642 N N . ALA A 1 86 ? -9.370 -2.664 -6.618 1.00 98.81 86 ALA A N 1
ATOM 643 C CA . ALA A 1 86 ? -10.548 -2.069 -7.258 1.00 98.81 86 ALA A CA 1
ATOM 644 C C . ALA A 1 86 ? -10.792 -0.611 -6.814 1.00 98.81 86 ALA A C 1
ATOM 646 O O . ALA A 1 86 ? -11.859 -0.256 -6.319 1.00 98.81 86 ALA A O 1
ATOM 647 N N . ASN A 1 87 ? -9.768 0.226 -6.967 1.00 98.88 87 ASN A N 1
ATOM 648 C CA . ASN A 1 87 ? -9.831 1.674 -6.771 1.00 98.88 87 ASN A CA 1
ATOM 649 C C . ASN A 1 87 ? -9.330 2.386 -8.041 1.00 98.88 87 ASN A C 1
ATOM 651 O O . ASN A 1 87 ? -9.166 1.763 -9.089 1.00 98.88 87 ASN A O 1
ATOM 655 N N . LEU A 1 88 ? -9.110 3.699 -7.975 1.00 98.75 88 LEU A N 1
ATOM 656 C CA . LEU A 1 88 ? -8.644 4.542 -9.081 1.00 98.75 88 LEU A CA 1
ATOM 657 C C . LEU A 1 88 ? -7.249 5.124 -8.788 1.00 98.75 88 LEU A C 1
ATOM 659 O O . LEU A 1 88 ? -6.947 6.251 -9.182 1.00 98.75 88 LEU A O 1
ATOM 663 N N . LEU A 1 89 ? -6.417 4.379 -8.054 1.00 98.81 89 LEU A N 1
ATOM 664 C CA . LEU A 1 89 ? -5.103 4.837 -7.600 1.00 98.81 89 LEU A CA 1
ATOM 665 C C . LEU A 1 89 ? -4.162 5.080 -8.784 1.00 98.81 89 LEU A C 1
ATOM 667 O O . LEU A 1 89 ? -4.118 4.274 -9.709 1.00 98.81 89 LEU A O 1
ATOM 671 N N . THR A 1 90 ? -3.374 6.155 -8.717 1.00 98.25 90 THR A N 1
ATOM 672 C CA . THR A 1 90 ? -2.325 6.476 -9.708 1.00 98.25 90 THR A CA 1
ATOM 673 C C . THR A 1 90 ? -0.920 6.103 -9.235 1.00 98.25 90 THR A C 1
ATOM 675 O O . THR A 1 90 ? -0.038 5.780 -10.031 1.00 98.25 90 THR A O 1
ATOM 678 N N . SER A 1 91 ? -0.730 6.082 -7.917 1.00 98.50 91 SER A N 1
ATOM 679 C CA . SER A 1 91 ? 0.444 5.569 -7.211 1.00 98.50 91 SER A CA 1
ATOM 680 C C . SER A 1 91 ? 0.007 4.959 -5.876 1.00 98.50 91 SER A C 1
ATOM 682 O O . SER A 1 91 ? -1.173 5.000 -5.521 1.00 98.50 91 SER A O 1
ATOM 684 N N . LEU A 1 92 ? 0.956 4.425 -5.112 1.00 98.69 92 LEU A N 1
ATOM 685 C CA . LEU A 1 92 ? 0.724 3.929 -3.756 1.00 98.69 92 LEU A CA 1
ATOM 686 C C . LEU A 1 92 ? 1.179 4.935 -2.688 1.00 98.69 92 LEU A C 1
ATOM 688 O O . LEU A 1 92 ? 1.384 4.556 -1.540 1.00 98.69 92 LEU A O 1
ATOM 692 N N . GLU A 1 93 ? 1.354 6.217 -3.032 1.00 97.94 93 GLU A N 1
ATOM 693 C CA . GLU A 1 93 ? 1.680 7.249 -2.044 1.00 97.94 93 GLU A CA 1
ATOM 694 C C . GLU A 1 93 ? 0.676 7.244 -0.884 1.00 97.94 93 GLU A C 1
ATOM 696 O O . GLU A 1 93 ? -0.532 7.090 -1.083 1.00 97.94 93 GLU A O 1
ATOM 701 N N . TYR A 1 94 ? 1.207 7.423 0.330 1.00 98.06 94 TYR A N 1
ATOM 702 C CA . TYR A 1 94 ? 0.493 7.326 1.607 1.00 98.06 94 TYR A CA 1
ATOM 703 C C . TYR A 1 94 ? 0.018 5.922 2.007 1.00 98.06 94 TYR A C 1
ATOM 705 O O . TYR A 1 94 ? -0.667 5.805 3.019 1.00 98.06 94 TYR A O 1
ATOM 713 N N . ALA A 1 95 ? 0.394 4.856 1.292 1.00 98.44 95 ALA A N 1
ATOM 714 C CA . ALA A 1 95 ? 0.197 3.498 1.796 1.00 98.44 95 ALA A CA 1
ATOM 715 C C . ALA A 1 95 ? 0.873 3.300 3.173 1.00 98.44 95 ALA A C 1
ATOM 717 O O . ALA A 1 95 ? 1.826 4.017 3.507 1.00 98.44 95 ALA A O 1
ATOM 718 N N . PRO A 1 96 ? 0.433 2.309 3.975 1.00 97.88 96 PRO A N 1
ATOM 719 C CA . PRO A 1 96 ? 1.104 1.976 5.224 1.00 97.88 96 PRO A CA 1
ATOM 720 C C . PRO A 1 96 ? 2.589 1.699 4.998 1.00 97.88 96 PRO A C 1
ATOM 722 O O . PRO A 1 96 ? 2.962 0.937 4.105 1.00 97.88 96 PRO A O 1
ATOM 725 N N . LEU A 1 97 ? 3.442 2.264 5.852 1.00 93.94 97 LEU A N 1
ATOM 726 C CA . LEU A 1 97 ? 4.890 2.084 5.744 1.00 93.94 97 LEU A CA 1
ATOM 727 C C . LEU A 1 97 ? 5.288 0.618 5.969 1.00 93.94 97 LEU A C 1
ATOM 729 O O . LEU A 1 97 ? 6.225 0.115 5.347 1.00 93.94 97 LEU A O 1
ATOM 733 N N . VAL A 1 98 ? 4.576 -0.060 6.874 1.00 94.75 98 VAL A N 1
ATOM 734 C CA . VAL A 1 98 ? 4.811 -1.461 7.230 1.00 94.75 98 VAL A CA 1
ATOM 735 C C . VAL A 1 98 ? 3.511 -2.245 7.129 1.00 94.75 98 VAL A C 1
ATOM 737 O O . VAL A 1 98 ? 2.538 -1.947 7.826 1.00 94.75 98 VAL A O 1
ATOM 740 N N . VAL A 1 99 ? 3.544 -3.301 6.319 1.00 98.25 99 VAL A N 1
ATOM 741 C CA . VAL A 1 99 ? 2.492 -4.316 6.232 1.00 98.25 99 VAL A CA 1
ATOM 742 C C . VAL A 1 99 ? 3.119 -5.649 6.599 1.00 98.25 99 VAL A C 1
ATOM 744 O O . VAL A 1 99 ? 4.049 -6.100 5.940 1.00 98.25 99 VAL A O 1
ATOM 747 N N . LYS A 1 100 ? 2.698 -6.248 7.712 1.00 97.12 100 LYS A N 1
ATOM 748 C CA . LYS A 1 100 ? 3.379 -7.439 8.258 1.00 97.12 100 LYS A CA 1
ATOM 749 C C . LYS A 1 100 ? 3.184 -8.668 7.382 1.00 97.12 100 LYS A C 1
ATOM 751 O O . LYS A 1 100 ? 4.094 -9.481 7.227 1.00 97.12 100 LYS A O 1
ATOM 756 N N . ASP A 1 101 ? 1.990 -8.785 6.836 1.00 97.94 101 ASP A N 1
ATOM 757 C CA . ASP A 1 101 ? 1.543 -9.907 6.053 1.00 97.94 101 ASP A CA 1
ATOM 758 C C . ASP A 1 101 ? 1.427 -9.485 4.584 1.00 97.94 101 ASP A C 1
ATOM 760 O O . ASP A 1 101 ? 2.408 -9.543 3.840 1.00 97.94 101 ASP A O 1
ATOM 764 N N . SER A 1 102 ? 0.249 -9.044 4.163 1.00 98.19 102 SER A N 1
ATOM 765 C CA . SER A 1 102 ? -0.119 -9.055 2.756 1.00 98.19 102 SER A CA 1
ATOM 766 C C . SER A 1 102 ? -0.594 -7.693 2.270 1.00 98.19 102 SER A C 1
ATOM 768 O O . SER A 1 102 ? -1.435 -7.070 2.913 1.00 98.19 102 SER A O 1
ATOM 770 N N . PHE A 1 103 ? -0.096 -7.240 1.119 1.00 98.81 103 PHE A N 1
ATOM 771 C CA . PHE A 1 103 ? -0.539 -6.001 0.479 1.00 98.81 103 PHE A CA 1
ATOM 772 C C . PHE A 1 103 ? -1.174 -6.291 -0.882 1.00 98.81 103 PHE A C 1
ATOM 774 O O . PHE A 1 103 ? -0.514 -6.812 -1.784 1.00 98.81 103 PHE A O 1
ATOM 781 N N . TYR A 1 104 ? -2.444 -5.923 -1.037 1.00 98.88 104 TYR A N 1
ATOM 782 C CA . TYR A 1 104 ? -3.232 -6.146 -2.246 1.00 98.88 104 TYR A CA 1
ATOM 783 C C . TYR A 1 104 ? -3.651 -4.810 -2.866 1.00 98.88 104 TYR A C 1
ATOM 785 O O . TYR A 1 104 ? -4.472 -4.087 -2.296 1.00 98.88 104 TYR A O 1
ATOM 793 N N . CYS A 1 105 ? -3.137 -4.504 -4.056 1.00 98.69 105 CYS A N 1
ATOM 794 C CA . CYS A 1 105 ? -3.512 -3.333 -4.859 1.00 98.69 105 CYS A CA 1
ATOM 795 C C . CYS A 1 105 ? -3.905 -3.713 -6.289 1.00 98.69 105 CYS A C 1
ATOM 797 O O . CYS A 1 105 ? -3.599 -3.003 -7.251 1.00 98.69 105 CYS A O 1
ATOM 799 N N . ALA A 1 106 ? -4.567 -4.857 -6.442 1.00 98.56 106 ALA A N 1
ATOM 800 C CA . ALA A 1 106 ? -4.999 -5.325 -7.744 1.00 98.56 106 ALA A CA 1
ATOM 801 C C . ALA A 1 106 ? -6.094 -4.432 -8.343 1.00 98.56 10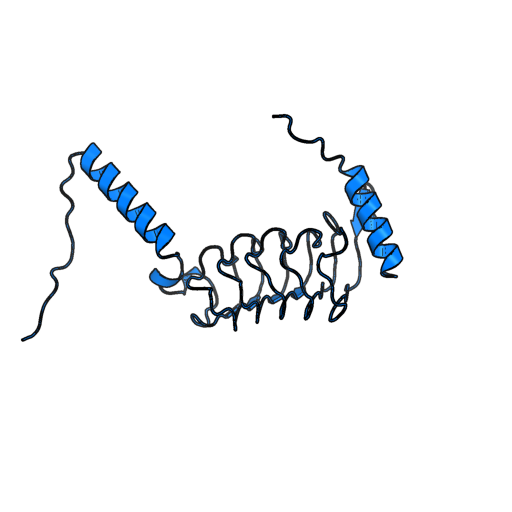6 ALA A C 1
ATOM 803 O O . ALA A 1 106 ? -6.863 -3.802 -7.619 1.00 98.56 106 ALA A O 1
ATOM 804 N N . HIS A 1 107 ? -6.222 -4.435 -9.667 1.00 98.62 107 HIS A N 1
ATOM 805 C CA . HIS A 1 107 ? -7.333 -3.774 -10.358 1.00 98.62 107 HIS A CA 1
ATOM 806 C C . HIS A 1 107 ? -7.443 -2.264 -10.078 1.00 98.62 107 HIS A C 1
ATOM 808 O O . HIS A 1 107 ? -8.526 -1.756 -9.806 1.00 98.62 107 HIS A O 1
ATOM 814 N N . ASN A 1 108 ? -6.327 -1.542 -10.163 1.00 98.75 108 ASN A N 1
ATOM 815 C CA . ASN A 1 108 ? -6.285 -0.082 -10.209 1.00 98.75 108 ASN A CA 1
ATOM 816 C C . ASN A 1 108 ? -5.932 0.357 -11.645 1.00 98.75 108 ASN A C 1
ATOM 818 O O . ASN A 1 108 ? -4.760 0.345 -12.027 1.00 98.75 108 ASN A O 1
ATOM 822 N N . PRO A 1 109 ? -6.922 0.735 -12.480 1.00 98.50 109 PRO A N 1
ATOM 823 C CA . PRO A 1 109 ? -6.722 0.933 -13.916 1.00 98.50 109 PRO A CA 1
ATOM 824 C C . PRO A 1 109 ? -5.790 2.103 -14.256 1.00 98.50 109 PRO A C 1
ATOM 826 O O . PRO A 1 109 ? -5.261 2.139 -15.362 1.00 98.50 109 PRO A O 1
ATOM 829 N N . TYR A 1 110 ? -5.585 3.030 -13.317 1.00 98.56 110 TYR A N 1
ATOM 830 C CA . TYR A 1 110 ? -4.730 4.205 -13.482 1.00 98.56 110 TYR A CA 1
ATOM 831 C C . TYR A 1 110 ? -3.377 4.087 -12.765 1.00 98.56 110 TYR A C 1
ATOM 833 O O . TYR A 1 110 ? -2.622 5.054 -12.753 1.00 98.56 110 TYR A O 1
ATOM 841 N N . LEU A 1 111 ? -3.058 2.934 -12.162 1.00 98.56 111 LEU A N 1
ATOM 842 C CA . LEU A 1 111 ? -1.827 2.768 -11.391 1.00 98.56 111 LEU A CA 1
ATOM 843 C C . LEU A 1 111 ? -0.631 2.639 -12.337 1.00 98.56 111 LEU A C 1
ATOM 845 O O . LEU A 1 111 ? -0.438 1.604 -12.972 1.00 98.56 111 LEU A O 1
ATOM 849 N N . GLU A 1 112 ? 0.180 3.691 -12.407 1.00 96.81 112 GLU A N 1
ATOM 850 C CA . GLU A 1 112 ? 1.337 3.778 -13.308 1.00 96.81 112 GLU A CA 1
ATOM 851 C C . GLU A 1 112 ? 2.647 3.373 -12.619 1.00 96.81 112 GLU A C 1
ATOM 853 O O . GLU A 1 112 ? 3.612 2.967 -13.266 1.00 96.81 112 GLU A O 1
ATOM 858 N N . THR A 1 113 ? 2.701 3.480 -11.289 1.00 97.88 113 THR A N 1
ATOM 859 C CA . THR A 1 113 ? 3.913 3.235 -10.504 1.00 97.88 113 THR A CA 1
ATOM 860 C C . THR A 1 113 ? 3.596 2.652 -9.131 1.00 97.88 113 THR A C 1
ATOM 862 O O . THR A 1 113 ? 2.572 2.965 -8.526 1.00 97.88 113 THR A O 1
ATOM 865 N N . LEU A 1 114 ? 4.517 1.849 -8.591 1.00 98.44 114 LEU A N 1
ATOM 866 C CA . LEU A 1 114 ? 4.461 1.367 -7.207 1.00 98.44 114 LEU A CA 1
ATOM 867 C C . LEU A 1 114 ? 5.092 2.352 -6.214 1.00 98.44 114 LEU A C 1
ATOM 869 O O . LEU A 1 114 ? 5.283 2.014 -5.049 1.00 98.44 114 LEU A O 1
ATOM 873 N N . LYS A 1 115 ? 5.433 3.575 -6.642 1.00 98.06 115 LYS A N 1
ATOM 874 C CA . LYS A 1 115 ? 5.938 4.614 -5.740 1.00 98.06 115 LYS A CA 1
ATOM 875 C C . LYS A 1 115 ? 4.995 4.774 -4.544 1.00 98.06 115 LYS A C 1
ATOM 877 O O . LYS A 1 115 ? 3.791 4.938 -4.720 1.00 98.06 115 LYS A O 1
ATOM 882 N N . GLY A 1 116 ? 5.564 4.735 -3.341 1.00 97.94 116 GLY A N 1
ATOM 883 C CA . GLY A 1 116 ? 4.814 4.802 -2.087 1.00 97.94 116 GLY A CA 1
ATOM 884 C C . GLY A 1 116 ? 4.363 3.450 -1.533 1.00 97.94 116 GLY A C 1
ATOM 885 O O . GLY A 1 116 ? 3.819 3.433 -0.437 1.00 97.94 116 GLY A O 1
ATOM 886 N N . ALA A 1 117 ? 4.627 2.334 -2.228 1.00 98.19 117 ALA A N 1
ATOM 887 C CA . ALA A 1 117 ? 4.435 0.986 -1.693 1.00 98.19 117 ALA A CA 1
ATOM 888 C C . ALA A 1 117 ? 5.065 0.832 -0.292 1.00 98.19 117 ALA A C 1
ATOM 890 O O . ALA A 1 117 ? 6.019 1.551 0.035 1.00 98.19 117 ALA A O 1
ATOM 891 N N . PRO A 1 118 ? 4.577 -0.116 0.533 1.00 97.56 118 PRO A N 1
ATOM 892 C CA . PRO A 1 118 ? 5.185 -0.385 1.831 1.00 97.56 118 PRO A CA 1
ATOM 893 C C . PRO A 1 118 ? 6.684 -0.662 1.692 1.00 97.56 118 PRO A C 1
ATOM 895 O O . PRO A 1 118 ? 7.144 -1.178 0.678 1.00 97.56 118 PRO A O 1
ATOM 898 N N . PHE A 1 119 ? 7.459 -0.384 2.737 1.00 95.50 119 PHE A N 1
ATOM 899 C CA . PHE A 1 119 ? 8.886 -0.713 2.726 1.00 95.50 119 PHE A CA 1
ATOM 900 C C . PHE A 1 119 ? 9.105 -2.228 2.575 1.00 95.50 119 PHE A C 1
ATOM 902 O O . PHE A 1 119 ? 9.953 -2.682 1.810 1.00 95.50 119 PHE A O 1
ATOM 909 N N . ARG A 1 120 ? 8.298 -3.019 3.290 1.00 93.38 120 ARG A N 1
ATOM 910 C CA . ARG A 1 120 ? 8.320 -4.482 3.237 1.00 93.38 120 ARG A CA 1
ATOM 911 C C . ARG A 1 120 ? 6.950 -5.081 3.523 1.00 93.38 120 ARG A C 1
ATOM 913 O O . ARG A 1 120 ? 6.171 -4.497 4.281 1.00 93.38 120 ARG A O 1
ATOM 920 N N . CYS A 1 121 ? 6.720 -6.272 2.984 1.00 97.31 121 CYS A N 1
ATOM 921 C CA . CYS A 1 121 ? 5.596 -7.145 3.325 1.00 97.31 121 CYS A CA 1
ATOM 922 C C . CYS A 1 121 ? 5.953 -8.616 3.093 1.00 97.31 121 CYS A C 1
ATOM 924 O O . CYS A 1 121 ? 6.949 -8.926 2.449 1.00 97.31 121 CYS A O 1
ATOM 926 N N . ARG A 1 122 ? 5.171 -9.566 3.611 1.00 97.19 122 ARG A N 1
ATOM 927 C CA . ARG A 1 122 ? 5.383 -10.982 3.274 1.00 97.19 122 ARG A CA 1
ATOM 928 C C . ARG A 1 122 ? 5.036 -11.235 1.815 1.00 97.19 122 ARG A C 1
ATOM 930 O O . ARG A 1 122 ? 5.806 -11.879 1.099 1.00 97.19 122 ARG A O 1
ATOM 937 N N . ALA A 1 123 ? 3.898 -10.710 1.381 1.00 98.25 123 ALA A N 1
ATOM 938 C CA . ALA A 1 123 ? 3.427 -10.910 0.028 1.00 98.25 123 ALA A CA 1
ATOM 939 C C . ALA A 1 123 ? 2.748 -9.665 -0.557 1.00 98.25 123 ALA A C 1
ATOM 941 O O . ALA A 1 123 ? 2.081 -8.907 0.148 1.00 98.25 123 ALA A O 1
ATOM 942 N N . PHE A 1 124 ? 2.976 -9.447 -1.849 1.00 98.62 124 PHE A N 1
ATOM 943 C CA . PHE A 1 124 ? 2.537 -8.278 -2.598 1.00 98.62 124 PHE A CA 1
ATOM 944 C C . PHE A 1 124 ? 1.814 -8.716 -3.871 1.00 98.62 124 PHE A C 1
ATOM 946 O O . PHE A 1 124 ? 2.401 -9.399 -4.712 1.00 98.62 124 PHE A O 1
ATOM 953 N N . TRP A 1 125 ? 0.555 -8.310 -4.024 1.00 98.62 125 TRP A N 1
ATOM 954 C CA . TRP A 1 125 ? -0.272 -8.630 -5.187 1.00 98.62 125 TRP A CA 1
ATOM 955 C C . TRP A 1 125 ? -0.743 -7.346 -5.864 1.00 98.62 125 TRP A C 1
ATOM 957 O O . TRP A 1 125 ? -1.539 -6.587 -5.309 1.00 98.62 125 TRP A O 1
ATOM 967 N N . CYS A 1 126 ? -0.270 -7.126 -7.087 1.00 98.19 126 CYS A N 1
ATOM 968 C CA . CYS A 1 126 ? -0.548 -5.943 -7.899 1.00 98.19 126 CYS A CA 1
ATOM 969 C C . CYS A 1 126 ? -0.940 -6.305 -9.345 1.00 98.19 126 CYS A C 1
ATOM 971 O O . CYS A 1 126 ? -0.560 -5.615 -10.290 1.00 98.19 126 CYS A O 1
ATOM 973 N N . HIS A 1 127 ? -1.682 -7.398 -9.536 1.00 98.12 127 HIS A N 1
ATOM 974 C CA . HIS A 1 127 ? -2.203 -7.798 -10.850 1.00 98.12 127 HIS A CA 1
ATOM 975 C C . HIS A 1 127 ? -3.377 -6.916 -11.312 1.00 98.12 127 HIS A C 1
ATOM 977 O O . HIS A 1 127 ? -4.043 -6.264 -10.510 1.00 98.12 127 HIS A O 1
ATOM 983 N N . GLY A 1 128 ? -3.685 -6.928 -12.606 1.00 98.06 128 GLY A N 1
ATOM 984 C CA . GLY A 1 128 ? -4.771 -6.133 -13.179 1.00 98.06 128 GLY A CA 1
ATOM 985 C C . GLY A 1 128 ? -4.512 -4.625 -13.153 1.00 98.06 128 GLY A C 1
ATOM 986 O O . GLY A 1 128 ? -5.463 -3.857 -13.025 1.00 98.06 128 GLY A O 1
ATOM 987 N N . ASN A 1 129 ? -3.250 -4.206 -13.253 1.00 98.44 129 ASN A N 1
ATOM 988 C CA . ASN A 1 129 ? -2.836 -2.801 -13.279 1.00 98.44 129 ASN A CA 1
ATOM 989 C C . ASN A 1 129 ? -2.240 -2.491 -14.666 1.00 98.44 129 ASN A C 1
ATOM 991 O O . ASN A 1 129 ? -1.028 -2.585 -14.846 1.00 98.44 129 ASN A O 1
ATOM 995 N N . PRO A 1 130 ? -3.072 -2.168 -15.675 1.00 97.75 130 PRO A N 1
ATOM 996 C CA . PRO A 1 130 ? -2.669 -2.171 -17.084 1.00 97.75 130 PRO A CA 1
ATOM 997 C C . PRO A 1 130 ? -1.641 -1.095 -17.458 1.00 97.75 130 PRO A C 1
ATOM 999 O O . PRO A 1 130 ? -0.965 -1.240 -18.475 1.00 97.75 130 PRO A O 1
ATOM 1002 N N . LEU A 1 131 ? -1.520 -0.022 -16.668 1.00 97.69 131 LEU A N 1
ATOM 1003 C CA . LEU A 1 131 ? -0.517 1.026 -16.884 1.00 97.69 131 LEU A CA 1
ATOM 1004 C C . LEU A 1 131 ? 0.815 0.744 -16.174 1.00 97.69 131 LEU A C 1
ATOM 1006 O O . LEU A 1 131 ? 1.798 1.443 -16.421 1.00 97.69 131 LEU A O 1
ATOM 1010 N N . LEU A 1 132 ? 0.884 -0.285 -15.325 1.00 97.38 132 LEU A N 1
ATOM 1011 C CA . LEU A 1 132 ? 2.098 -0.630 -14.601 1.00 97.38 132 LEU A CA 1
ATOM 1012 C C . LEU A 1 132 ? 3.055 -1.398 -15.523 1.00 97.38 132 LEU A C 1
ATOM 1014 O O . LEU A 1 132 ? 2.852 -2.572 -15.828 1.00 97.38 132 LEU A O 1
ATOM 1018 N N . THR A 1 133 ? 4.121 -0.730 -15.968 1.00 96.06 133 THR A N 1
ATOM 1019 C CA . THR A 1 133 ? 5.079 -1.294 -16.942 1.00 96.06 133 THR A CA 1
ATOM 1020 C C . THR A 1 133 ? 6.384 -1.793 -16.323 1.00 96.06 133 THR A C 1
ATOM 1022 O O . THR A 1 133 ? 7.177 -2.449 -17.001 1.00 96.06 133 THR A O 1
ATOM 1025 N N . SER A 1 134 ? 6.605 -1.519 -15.037 1.00 97.44 134 SER A N 1
ATOM 1026 C CA . SER A 1 134 ? 7.737 -2.019 -14.258 1.00 97.44 134 SER A CA 1
ATOM 1027 C C . SER A 1 134 ? 7.329 -2.303 -12.808 1.00 97.44 134 SER A C 1
ATOM 1029 O O . SER A 1 134 ? 6.310 -1.826 -12.316 1.00 97.44 134 SER A O 1
ATOM 1031 N N . LEU A 1 135 ? 8.154 -3.075 -12.110 1.00 97.69 135 LEU A N 1
ATOM 1032 C CA . LEU A 1 135 ? 8.096 -3.330 -10.671 1.00 97.69 135 LEU A CA 1
ATOM 1033 C C . LEU A 1 135 ? 9.036 -2.402 -9.889 1.00 97.69 135 LEU A C 1
ATOM 1035 O O . LEU A 1 135 ? 9.444 -2.716 -8.770 1.00 97.69 135 LEU A O 1
ATOM 1039 N N . GLU A 1 136 ? 9.416 -1.269 -10.478 1.00 96.94 136 GLU A N 1
ATOM 1040 C CA . GLU A 1 136 ? 10.202 -0.265 -9.771 1.00 96.94 136 GLU A CA 1
ATOM 1041 C C . GLU A 1 136 ? 9.424 0.236 -8.550 1.00 96.94 136 GLU A C 1
ATOM 1043 O O . GLU A 1 136 ? 8.231 0.528 -8.643 1.00 96.94 136 GLU A O 1
ATOM 1048 N N . HIS A 1 137 ? 10.113 0.352 -7.413 1.00 97.25 137 HIS A N 1
ATOM 1049 C CA . HIS A 1 137 ? 9.531 0.668 -6.103 1.00 97.25 137 HIS A CA 1
ATOM 1050 C C . HIS A 1 137 ? 8.629 -0.423 -5.503 1.00 97.25 137 HIS A C 1
ATOM 1052 O O . HIS A 1 137 ? 7.970 -0.158 -4.500 1.00 97.25 137 HIS A O 1
ATOM 1058 N N . ALA A 1 138 ? 8.596 -1.642 -6.055 1.00 97.62 138 ALA A N 1
ATOM 1059 C CA . ALA A 1 138 ? 7.967 -2.762 -5.359 1.00 97.62 138 ALA A CA 1
ATOM 1060 C C . ALA A 1 138 ? 8.613 -2.982 -3.972 1.00 97.62 138 ALA A C 1
ATOM 1062 O O . ALA A 1 138 ? 9.819 -2.753 -3.819 1.00 97.62 138 ALA A O 1
ATOM 1063 N N . PRO A 1 139 ? 7.842 -3.439 -2.971 1.00 97.31 139 PRO A N 1
ATOM 1064 C CA . PRO A 1 139 ? 8.352 -3.647 -1.620 1.00 97.31 139 PRO A CA 1
ATOM 1065 C C . PRO A 1 139 ? 9.393 -4.764 -1.559 1.00 97.31 139 PRO A C 1
ATOM 1067 O O . PRO A 1 139 ? 9.437 -5.663 -2.405 1.00 97.31 139 PRO A O 1
ATOM 1070 N N . GLU A 1 140 ? 10.162 -4.784 -0.473 1.00 95.06 140 GLU A N 1
ATOM 1071 C CA . GLU A 1 140 ? 10.893 -5.987 -0.089 1.00 95.06 140 GLU A CA 1
ATOM 1072 C C . GLU A 1 140 ? 9.901 -7.068 0.363 1.00 95.06 140 GLU A C 1
ATOM 1074 O O . GLU A 1 140 ? 9.254 -6.948 1.409 1.00 95.06 140 GLU A O 1
ATOM 1079 N N . THR A 1 141 ? 9.769 -8.131 -0.434 1.00 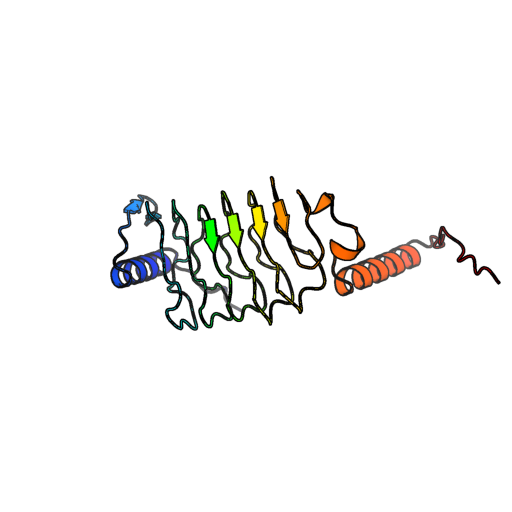95.62 141 THR A N 1
ATOM 1080 C CA . THR A 1 141 ? 8.915 -9.279 -0.113 1.00 95.62 141 THR A CA 1
ATOM 1081 C C . THR A 1 141 ? 9.715 -10.433 0.483 1.00 95.62 141 THR A C 1
ATOM 1083 O O . THR A 1 141 ? 10.872 -10.645 0.126 1.00 95.62 141 THR A O 1
ATOM 1086 N N . SER A 1 142 ? 9.103 -11.209 1.382 1.00 93.00 142 SER A N 1
ATOM 1087 C CA . SER A 1 142 ? 9.712 -12.432 1.940 1.00 93.00 142 SER A CA 1
ATOM 1088 C C . SER A 1 142 ? 9.061 -13.736 1.467 1.00 93.00 142 SER A C 1
ATOM 1090 O O . SER A 1 142 ? 9.543 -14.814 1.814 1.00 93.00 142 SER A O 1
ATOM 1092 N N . GLY A 1 143 ? 7.993 -13.662 0.669 1.00 92.00 143 GLY A N 1
ATOM 1093 C CA . GLY A 1 143 ? 7.279 -14.834 0.163 1.00 92.00 143 GLY A CA 1
ATOM 1094 C C . GLY A 1 143 ? 6.806 -14.718 -1.282 1.00 92.00 143 GLY A C 1
ATOM 1095 O O . GLY A 1 143 ? 7.049 -15.630 -2.073 1.00 92.00 143 GLY A O 1
ATOM 1096 N N . THR A 1 144 ? 6.103 -13.644 -1.648 1.00 96.00 144 THR A N 1
ATOM 1097 C CA . THR A 1 144 ? 5.461 -13.550 -2.974 1.00 96.00 144 THR A CA 1
ATOM 1098 C C . THR A 1 144 ? 5.379 -12.115 -3.478 1.00 96.00 144 THR A C 1
ATOM 1100 O O . THR A 1 144 ? 5.010 -11.210 -2.741 1.00 96.00 144 THR A O 1
ATOM 1103 N N . LEU A 1 145 ? 5.663 -11.927 -4.760 1.00 98.06 145 LEU A N 1
ATOM 1104 C CA . LEU A 1 145 ? 5.394 -10.731 -5.540 1.00 98.06 145 LEU A CA 1
ATOM 1105 C C . LEU A 1 145 ? 4.682 -11.182 -6.814 1.00 98.06 145 LEU A C 1
ATOM 1107 O O . LEU A 1 145 ? 5.272 -11.872 -7.644 1.00 98.06 145 LEU A O 1
ATOM 1111 N N . GLN A 1 146 ? 3.415 -10.812 -6.968 1.00 98.00 146 GLN A N 1
ATOM 1112 C CA . GLN A 1 146 ? 2.586 -11.231 -8.093 1.00 98.00 146 GLN A CA 1
ATOM 1113 C C . GLN A 1 146 ? 1.999 -10.022 -8.819 1.00 98.00 146 GLN A C 1
ATOM 1115 O O . GLN A 1 146 ? 1.333 -9.181 -8.220 1.00 98.00 146 GLN A O 1
ATOM 1120 N N . SER A 1 147 ? 2.235 -9.966 -10.125 1.00 97.81 147 SER A N 1
ATOM 1121 C CA . SER A 1 147 ? 1.818 -8.885 -11.018 1.00 97.81 147 SER A CA 1
ATOM 1122 C C . SER A 1 147 ? 1.508 -9.437 -12.410 1.00 97.81 147 SER A C 1
ATOM 1124 O O . SER A 1 147 ? 1.804 -10.598 -12.702 1.00 97.81 147 SER A O 1
ATOM 1126 N N . ASP A 1 148 ? 1.013 -8.584 -13.304 1.00 97.94 148 ASP A N 1
ATOM 1127 C CA . ASP A 1 148 ? 0.859 -8.939 -14.721 1.00 97.94 148 ASP A CA 1
ATOM 1128 C C . ASP A 1 148 ? 2.222 -9.092 -15.438 1.00 97.94 148 ASP A C 1
ATOM 1130 O O . ASP A 1 148 ? 2.308 -9.723 -16.488 1.00 97.94 148 ASP A O 1
ATOM 1134 N N . LEU A 1 149 ? 3.311 -8.580 -14.841 1.00 97.00 149 LEU A N 1
ATOM 1135 C CA . LEU A 1 149 ? 4.699 -8.717 -15.314 1.00 97.00 149 LEU A CA 1
ATOM 1136 C C . LEU A 1 149 ? 5.377 -10.014 -14.827 1.00 97.00 149 LEU A C 1
ATOM 1138 O O . LEU A 1 149 ? 6.565 -10.243 -15.079 1.00 97.00 149 LEU A O 1
ATOM 1142 N N . GLY A 1 150 ? 4.642 -10.857 -14.098 1.00 97.38 150 GLY A N 1
ATOM 1143 C CA . GLY A 1 150 ? 5.096 -12.156 -13.612 1.00 97.38 150 GLY A CA 1
ATOM 1144 C C . GLY A 1 150 ? 4.924 -12.353 -12.107 1.00 97.38 150 GLY A C 1
ATOM 1145 O O . GLY A 1 150 ? 4.478 -11.465 -11.372 1.00 97.38 150 GLY A O 1
ATOM 1146 N N . ALA A 1 151 ? 5.298 -13.556 -11.671 1.00 97.56 151 ALA A N 1
ATOM 1147 C CA . ALA A 1 151 ? 5.269 -13.993 -10.283 1.00 97.56 151 ALA A CA 1
ATOM 1148 C C . ALA A 1 151 ? 6.682 -14.367 -9.818 1.00 97.56 151 ALA A C 1
ATOM 1150 O O . ALA A 1 151 ? 7.356 -15.187 -10.441 1.00 97.56 151 ALA A O 1
ATOM 1151 N N . TYR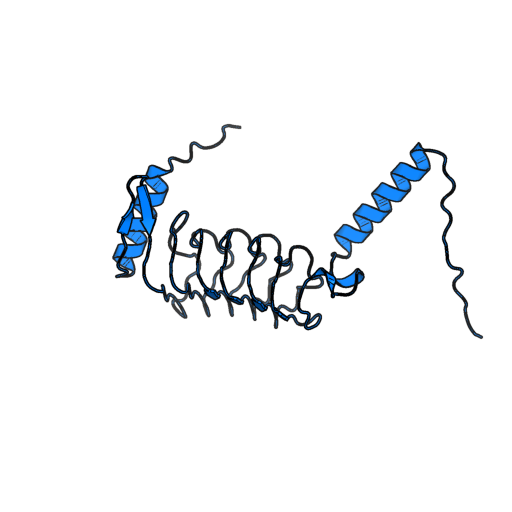 A 1 152 ? 7.103 -13.769 -8.711 1.00 97.19 152 TYR A N 1
ATOM 1152 C CA . TYR A 1 152 ? 8.441 -13.881 -8.134 1.00 97.19 152 TYR A CA 1
ATOM 1153 C C . TYR A 1 152 ? 8.322 -14.045 -6.618 1.00 97.19 152 TYR A C 1
ATOM 1155 O O . TYR A 1 152 ? 7.279 -13.730 -6.044 1.00 97.19 152 TYR A O 1
ATOM 1163 N N . ARG A 1 153 ? 9.368 -14.507 -5.926 1.00 95.06 153 ARG A N 1
ATOM 1164 C CA . ARG A 1 153 ? 9.368 -14.466 -4.450 1.00 95.06 153 ARG A CA 1
ATOM 1165 C C . ARG A 1 153 ? 9.821 -13.115 -3.925 1.00 95.06 153 ARG A C 1
ATOM 1167 O O . ARG A 1 153 ? 9.272 -12.628 -2.938 1.00 95.06 153 ARG A O 1
ATOM 1174 N N . THR A 1 154 ? 10.796 -12.517 -4.605 1.00 95.75 154 THR A N 1
ATOM 1175 C CA . THR A 1 154 ? 11.378 -11.204 -4.307 1.00 95.75 154 THR A CA 1
ATOM 1176 C C . THR A 1 154 ? 11.588 -10.401 -5.585 1.00 95.75 154 THR A C 1
ATOM 1178 O O . THR A 1 154 ? 11.754 -10.968 -6.667 1.00 95.75 154 THR A O 1
ATOM 1181 N N . LEU A 1 155 ? 11.666 -9.070 -5.466 1.00 95.38 155 LEU A N 1
ATOM 1182 C CA . LEU A 1 155 ? 12.002 -8.203 -6.600 1.00 95.38 155 LEU A CA 1
ATOM 1183 C C . LEU A 1 155 ? 13.359 -8.564 -7.227 1.00 95.38 155 LEU A C 1
ATOM 1185 O O . LEU A 1 155 ? 13.540 -8.378 -8.420 1.00 95.38 155 LEU A O 1
ATOM 1189 N N . SER A 1 156 ? 14.318 -9.100 -6.467 1.00 94.06 156 SER A N 1
ATOM 1190 C CA . SER A 1 156 ? 15.636 -9.484 -6.996 1.00 94.06 156 SER A CA 1
ATOM 1191 C C . SER A 1 156 ? 15.609 -10.667 -7.971 1.00 94.06 156 SER A C 1
ATOM 1193 O O . SER A 1 156 ? 16.532 -10.789 -8.773 1.00 94.06 156 SER A O 1
ATOM 1195 N N . GLU A 1 157 ? 14.575 -11.511 -7.927 1.00 95.94 157 GLU A N 1
ATOM 1196 C CA . GLU A 1 157 ? 14.391 -12.631 -8.864 1.00 95.94 157 GLU A CA 1
ATOM 1197 C C . GLU A 1 157 ? 13.818 -12.180 -10.217 1.00 95.94 157 GLU A C 1
ATOM 1199 O O . GLU A 1 157 ? 13.922 -12.899 -11.211 1.00 95.94 157 GLU A O 1
ATOM 1204 N N . ALA A 1 158 ? 13.226 -10.986 -10.271 1.00 95.62 158 ALA A N 1
ATOM 1205 C CA . ALA A 1 158 ? 12.653 -10.426 -11.483 1.00 95.62 158 ALA A CA 1
ATOM 1206 C C . ALA A 1 158 ? 13.736 -10.018 -12.510 1.00 95.62 158 ALA A C 1
ATOM 1208 O O . ALA A 1 158 ? 14.792 -9.492 -12.130 1.00 95.62 158 ALA A O 1
ATOM 1209 N N . PRO A 1 159 ? 13.485 -10.181 -13.826 1.00 94.69 159 PRO A N 1
ATOM 1210 C CA . PRO A 1 159 ? 14.372 -9.676 -14.871 1.00 94.69 159 PRO A CA 1
ATOM 1211 C C . PRO A 1 159 ? 14.717 -8.191 -14.693 1.00 94.69 159 PRO A C 1
ATOM 1213 O O . PRO A 1 159 ? 13.879 -7.370 -14.338 1.00 94.69 159 PRO A O 1
ATOM 1216 N N . GLU A 1 160 ? 15.960 -7.805 -14.978 1.00 89.25 160 GLU A N 1
ATOM 1217 C CA . GLU A 1 160 ? 16.430 -6.423 -14.782 1.00 89.25 160 GLU A CA 1
ATOM 1218 C C . GLU A 1 160 ? 15.561 -5.362 -15.465 1.00 89.25 160 GLU A C 1
ATOM 1220 O O . GLU A 1 160 ? 15.226 -4.357 -14.845 1.00 89.25 160 GLU A O 1
ATOM 1225 N N . HIS A 1 161 ? 15.126 -5.633 -16.695 1.00 88.19 161 HIS A N 1
ATOM 1226 C CA . HIS A 1 161 ? 14.307 -4.714 -17.481 1.00 88.19 161 HIS A CA 1
ATOM 1227 C C . HIS A 1 161 ? 12.885 -4.512 -16.935 1.00 88.19 161 HIS A C 1
ATOM 1229 O O . HIS A 1 161 ? 12.208 -3.604 -17.402 1.00 88.19 161 HIS A O 1
ATOM 1235 N N . ILE A 1 162 ? 12.425 -5.340 -15.985 1.00 93.88 162 ILE A N 1
ATOM 1236 C CA . ILE A 1 162 ? 11.155 -5.112 -15.281 1.00 93.88 162 ILE A CA 1
ATOM 1237 C C . ILE A 1 162 ? 11.361 -4.531 -13.883 1.00 93.88 162 ILE A C 1
ATOM 1239 O O . ILE A 1 162 ? 10.435 -3.947 -13.342 1.00 93.88 162 ILE A O 1
ATOM 1243 N N . ARG A 1 163 ? 12.552 -4.654 -13.281 1.00 95.44 163 ARG A N 1
ATOM 1244 C CA . ARG A 1 163 ? 12.842 -4.097 -11.943 1.00 95.44 163 ARG A CA 1
ATOM 1245 C C . ARG A 1 163 ? 12.931 -2.569 -11.938 1.00 95.44 163 ARG A C 1
ATOM 1247 O O . ARG A 1 163 ? 12.803 -1.959 -10.882 1.00 95.44 163 ARG A O 1
ATOM 1254 N N . LYS A 1 164 ? 13.181 -1.965 -13.100 1.00 94.62 164 LYS A N 1
ATOM 1255 C CA . LYS A 1 164 ? 13.295 -0.517 -13.301 1.00 94.62 164 LYS A CA 1
ATOM 1256 C C . LYS A 1 164 ? 12.375 -0.082 -14.433 1.00 94.62 164 LYS A C 1
ATOM 1258 O O . LYS A 1 164 ? 12.198 -0.825 -15.396 1.00 94.62 164 LYS A O 1
ATOM 1263 N N . SER A 1 165 ? 11.807 1.117 -14.329 1.00 93.44 165 SER A N 1
ATOM 1264 C CA . SER A 1 165 ? 11.098 1.741 -15.448 1.00 93.44 165 SER A CA 1
ATOM 1265 C C . SER A 1 165 ? 12.051 2.060 -16.604 1.00 93.44 165 SER A C 1
ATOM 1267 O O . SER A 1 165 ? 13.270 2.183 -16.425 1.00 93.44 165 SER A O 1
ATOM 1269 N N . LYS A 1 166 ? 11.493 2.214 -17.808 1.00 92.00 166 LYS A N 1
ATOM 1270 C CA . LYS A 1 166 ? 12.263 2.638 -18.987 1.00 92.00 166 LYS A CA 1
ATOM 1271 C C . LYS A 1 166 ? 12.860 4.026 -18.770 1.00 92.00 166 LYS A C 1
ATOM 1273 O O . LYS A 1 166 ? 13.989 4.279 -19.177 1.00 92.00 166 LYS A O 1
ATOM 1278 N N . GLU A 1 167 ? 12.119 4.885 -18.084 1.00 92.06 167 GLU A N 1
ATOM 1279 C CA . GLU A 1 167 ? 12.489 6.243 -17.709 1.00 92.06 167 GLU A CA 1
ATOM 1280 C C . GLU A 1 167 ? 13.710 6.234 -16.778 1.00 92.06 167 GLU A C 1
ATOM 1282 O O . GLU A 1 167 ? 14.681 6.953 -17.022 1.00 92.06 167 GLU A O 1
ATOM 1287 N N . THR A 1 168 ? 13.720 5.370 -15.755 1.00 93.25 168 THR A N 1
ATOM 1288 C CA . THR A 1 168 ? 14.885 5.217 -14.872 1.00 93.25 168 THR A CA 1
ATOM 1289 C C . THR A 1 168 ? 16.096 4.671 -15.620 1.00 93.25 168 THR A C 1
ATOM 1291 O O . THR A 1 168 ? 17.188 5.214 -15.460 1.00 93.25 168 THR A O 1
ATOM 1294 N N . LEU A 1 169 ? 15.924 3.652 -16.466 1.00 92.19 169 LEU A N 1
ATOM 1295 C CA . LEU A 1 169 ? 17.023 3.094 -17.263 1.00 92.19 169 LEU A CA 1
ATOM 1296 C C . LEU A 1 169 ? 17.619 4.128 -18.232 1.00 92.19 169 LEU A C 1
ATOM 1298 O O . LEU A 1 169 ? 18.839 4.215 -18.359 1.00 92.19 169 LEU A O 1
ATOM 1302 N N . ALA A 1 170 ? 16.777 4.935 -18.885 1.00 93.06 170 ALA A N 1
ATOM 1303 C CA . ALA A 1 170 ? 17.221 6.008 -19.772 1.00 93.06 170 ALA A CA 1
ATOM 1304 C C . ALA A 1 170 ? 18.032 7.064 -19.009 1.00 93.06 170 ALA A C 1
ATOM 1306 O O . ALA A 1 170 ? 19.131 7.421 -19.431 1.00 93.06 170 ALA A O 1
ATOM 1307 N N . ARG A 1 171 ? 17.542 7.496 -17.841 1.00 94.00 171 ARG A N 1
ATOM 1308 C CA . ARG A 1 171 ? 18.252 8.446 -16.977 1.00 94.00 171 ARG A CA 1
ATOM 1309 C C . ARG A 1 171 ? 19.603 7.903 -16.507 1.00 94.00 171 ARG A C 1
ATOM 1311 O O . ARG A 1 171 ? 20.586 8.634 -16.520 1.00 94.00 171 ARG A O 1
ATOM 1318 N N . GLU A 1 172 ? 19.675 6.641 -16.090 1.00 93.50 172 GLU A N 1
ATOM 1319 C CA . GLU A 1 172 ? 20.940 6.019 -15.672 1.00 93.50 172 GLU A CA 1
ATOM 1320 C C . GLU A 1 172 ? 21.948 5.943 -16.826 1.00 93.50 172 GLU A C 1
ATOM 1322 O O . GLU A 1 172 ? 23.113 6.298 -16.646 1.00 93.50 172 GLU A O 1
ATOM 1327 N N . LEU A 1 173 ? 21.491 5.569 -18.025 1.00 92.62 173 LEU A N 1
ATOM 1328 C CA . LEU A 1 173 ? 22.323 5.549 -19.225 1.00 92.62 173 LEU A CA 1
ATOM 1329 C C . LEU A 1 173 ? 22.861 6.946 -19.572 1.00 92.62 173 LEU A C 1
ATOM 1331 O O . LEU A 1 173 ? 24.043 7.090 -19.882 1.00 92.62 173 LEU A O 1
ATOM 1335 N N . GLU A 1 174 ? 22.018 7.979 -19.504 1.00 95.31 174 GLU A N 1
ATOM 1336 C CA . GLU A 1 174 ? 22.433 9.367 -19.733 1.00 95.31 174 GLU A CA 1
ATOM 1337 C C . GLU A 1 174 ? 23.500 9.821 -18.732 1.00 95.31 174 GLU A C 1
ATOM 1339 O O . GLU A 1 174 ? 24.496 10.438 -19.121 1.00 95.31 174 GLU A O 1
ATOM 1344 N N . GLU A 1 175 ? 23.327 9.501 -17.450 1.00 94.31 175 GLU A N 1
ATOM 1345 C CA . GLU A 1 175 ? 24.296 9.842 -16.408 1.00 94.31 175 GLU A CA 1
ATOM 1346 C C . GLU A 1 175 ? 25.624 9.095 -16.581 1.00 94.31 175 GLU A C 1
ATOM 1348 O O . GLU A 1 175 ? 26.695 9.686 -16.414 1.00 94.31 175 GLU A O 1
ATOM 1353 N N . ASP A 1 176 ? 25.593 7.829 -16.992 1.00 93.00 176 ASP A N 1
ATOM 1354 C CA . ASP A 1 176 ? 26.807 7.060 -17.264 1.00 93.00 176 ASP A CA 1
ATOM 1355 C C . ASP A 1 176 ? 27.552 7.557 -18.511 1.00 93.00 176 ASP A C 1
ATOM 1357 O O . ASP A 1 176 ? 28.787 7.630 -18.507 1.00 93.00 176 ASP A O 1
ATOM 1361 N N . ILE A 1 177 ? 26.832 7.975 -19.558 1.00 91.81 177 ILE A N 1
ATOM 1362 C CA . ILE A 1 177 ? 27.431 8.642 -20.725 1.00 91.81 177 ILE A CA 1
ATOM 1363 C C . ILE A 1 177 ? 28.126 9.936 -20.284 1.00 91.81 177 ILE A C 1
ATOM 1365 O O . ILE A 1 177 ? 29.298 10.141 -20.614 1.00 91.81 177 ILE A O 1
ATOM 1369 N N . LYS A 1 178 ? 27.452 10.785 -19.492 1.00 93.31 178 LYS A N 1
ATOM 1370 C CA . LYS A 1 178 ? 28.026 12.042 -18.977 1.00 93.31 178 LYS A CA 1
ATOM 1371 C C . LYS A 1 178 ? 29.284 11.787 -18.146 1.00 93.31 178 LYS A C 1
ATOM 1373 O O . LYS A 1 178 ? 30.304 12.434 -18.374 1.00 93.31 178 LYS A O 1
ATOM 1378 N N . ARG A 1 179 ? 29.257 10.815 -17.228 1.00 90.56 179 ARG A N 1
ATOM 1379 C CA . ARG A 1 179 ? 30.418 10.457 -16.391 1.00 90.56 179 ARG A CA 1
ATOM 1380 C C . ARG A 1 179 ? 31.608 9.980 -17.220 1.00 90.56 179 ARG A C 1
ATOM 1382 O O . ARG A 1 179 ? 32.732 10.406 -16.962 1.00 90.56 179 ARG A O 1
ATOM 1389 N N . ASN A 1 180 ? 31.387 9.127 -18.220 1.00 83.88 180 ASN A N 1
ATOM 1390 C CA . ASN A 1 180 ? 32.473 8.604 -19.056 1.00 83.88 180 ASN A CA 1
ATOM 1391 C C . ASN A 1 180 ? 33.086 9.673 -19.971 1.00 83.88 180 ASN A C 1
ATOM 1393 O O . ASN A 1 180 ? 34.305 9.678 -20.153 1.00 83.88 180 ASN A O 1
ATOM 1397 N N . LEU A 1 181 ? 32.270 10.605 -20.480 1.00 82.31 181 LEU A N 1
ATOM 1398 C CA . LEU A 1 181 ? 32.752 11.776 -21.218 1.00 82.31 181 LEU A CA 1
ATOM 1399 C C . LEU A 1 181 ? 33.613 12.687 -20.332 1.00 82.31 181 LEU A C 1
ATOM 1401 O O . LEU A 1 181 ? 34.699 13.085 -20.747 1.00 82.31 181 LEU A O 1
ATOM 1405 N N . VAL A 1 182 ? 33.177 12.963 -19.098 1.00 78.06 182 VAL A N 1
ATOM 1406 C CA . VAL A 1 182 ? 33.932 13.785 -18.132 1.00 78.06 182 VAL A CA 1
ATOM 1407 C C . VAL A 1 182 ? 35.251 13.118 -17.717 1.00 78.06 182 VAL A C 1
ATOM 1409 O O . VAL A 1 182 ? 36.253 13.802 -17.530 1.00 78.06 182 VAL A O 1
ATOM 1412 N N . LEU A 1 183 ? 35.283 11.786 -17.601 1.00 68.25 183 LEU A N 1
ATOM 1413 C CA . LEU A 1 183 ? 36.469 11.024 -17.183 1.00 68.25 183 LEU A CA 1
ATOM 1414 C C . LEU A 1 183 ? 37.411 10.628 -18.337 1.00 68.25 183 LEU A C 1
ATOM 1416 O O . LEU A 1 183 ? 38.399 9.932 -18.093 1.00 68.25 183 LEU A O 1
ATOM 1420 N N . GLY A 1 184 ? 37.118 11.011 -19.586 1.00 65.56 184 GLY A N 1
ATOM 1421 C CA . GLY A 1 184 ? 37.945 10.684 -20.756 1.00 65.56 184 GLY A CA 1
ATOM 1422 C C . GLY A 1 184 ? 38.099 9.179 -21.035 1.00 65.56 184 GLY A C 1
ATOM 1423 O O . GLY A 1 184 ? 39.026 8.769 -21.735 1.00 65.56 184 GLY A O 1
ATOM 1424 N N . ARG A 1 185 ? 37.225 8.326 -20.481 1.00 61.97 185 ARG A N 1
ATOM 1425 C CA . ARG A 1 185 ? 37.264 6.870 -20.691 1.00 61.97 185 ARG A CA 1
ATOM 1426 C C . ARG A 1 185 ? 36.425 6.509 -21.917 1.00 61.97 185 ARG A C 1
ATOM 1428 O O . ARG A 1 185 ? 35.222 6.745 -21.940 1.00 61.97 185 ARG A O 1
ATOM 1435 N N . ALA A 1 186 ? 37.045 5.896 -22.926 1.00 53.16 186 ALA A N 1
ATOM 1436 C CA . ALA A 1 186 ? 36.334 5.369 -24.092 1.00 53.16 186 ALA A CA 1
ATOM 1437 C C . ALA A 1 186 ? 35.307 4.297 -23.669 1.00 53.16 186 ALA A C 1
ATOM 1439 O O . ALA A 1 186 ? 35.678 3.288 -23.062 1.00 53.16 186 ALA A O 1
ATOM 1440 N N . MET A 1 187 ? 34.026 4.498 -23.999 1.00 56.12 187 MET A N 1
ATOM 1441 C CA . MET A 1 187 ? 32.967 3.510 -23.759 1.00 56.12 187 MET A CA 1
ATOM 1442 C C . MET A 1 187 ? 33.249 2.229 -24.561 1.00 56.12 187 MET A C 1
ATOM 1444 O O . MET A 1 187 ? 33.263 2.250 -25.790 1.00 56.12 187 MET A O 1
ATOM 1448 N N . ARG A 1 188 ? 33.456 1.093 -23.882 1.00 55.03 188 ARG A N 1
ATOM 1449 C CA . ARG A 1 188 ? 33.505 -0.227 -24.533 1.00 55.03 188 ARG A CA 1
ATOM 1450 C C . ARG A 1 188 ? 32.097 -0.809 -24.569 1.00 55.03 188 ARG A C 1
ATOM 1452 O O . ARG A 1 188 ? 31.617 -1.311 -23.559 1.00 55.03 188 ARG A O 1
ATOM 1459 N N . VAL A 1 189 ? 31.452 -0.775 -25.732 1.00 51.41 189 VAL A N 1
ATOM 1460 C CA . VAL A 1 189 ? 30.203 -1.514 -25.959 1.00 51.41 189 VAL A CA 1
ATOM 1461 C C . VAL A 1 189 ? 30.546 -3.002 -26.070 1.00 51.41 189 VAL A C 1
ATOM 1463 O O . VAL A 1 189 ? 31.055 -3.465 -27.089 1.00 51.41 189 VAL A O 1
ATOM 1466 N N . SER A 1 190 ? 30.315 -3.769 -25.007 1.00 51.00 190 SER A N 1
ATOM 1467 C CA . SER A 1 190 ? 30.546 -5.215 -24.976 1.00 51.00 190 SER A CA 1
ATOM 1468 C C . SER A 1 190 ? 29.319 -5.992 -25.462 1.00 51.00 190 SER A C 1
ATOM 1470 O O . SER A 1 190 ? 28.616 -6.615 -24.674 1.00 51.00 190 SER A O 1
ATOM 1472 N N . LYS A 1 191 ? 29.083 -5.966 -26.781 1.00 44.91 191 LYS A N 1
ATOM 1473 C CA . LYS A 1 191 ? 28.562 -7.081 -27.608 1.00 44.91 191 LYS A CA 1
ATOM 1474 C C . LYS A 1 191 ? 28.253 -6.570 -29.025 1.00 44.91 191 LYS A C 1
ATOM 1476 O O . LYS A 1 191 ? 27.428 -5.670 -29.163 1.00 44.91 191 LYS A O 1
ATOM 1481 N N . PRO A 1 192 ? 28.857 -7.132 -30.086 1.00 41.16 192 PRO A N 1
ATOM 1482 C CA . PRO A 1 192 ? 28.413 -6.848 -31.444 1.00 41.16 192 PRO A CA 1
ATOM 1483 C C . PRO A 1 192 ? 27.055 -7.520 -31.710 1.00 41.16 192 PRO A C 1
ATOM 1485 O O . PRO A 1 192 ? 26.865 -8.700 -31.410 1.00 41.16 192 PRO A O 1
ATOM 1488 N N . LEU A 1 193 ? 26.116 -6.767 -32.288 1.00 45.25 193 LEU A N 1
ATOM 1489 C CA . LEU A 1 193 ? 24.872 -7.289 -32.860 1.00 45.25 193 LEU A CA 1
ATOM 1490 C C . LEU A 1 193 ? 25.220 -8.223 -34.029 1.00 45.25 193 LEU A C 1
ATOM 1492 O O . LEU A 1 193 ? 25.701 -7.765 -35.065 1.00 45.25 193 LEU A O 1
ATOM 1496 N N . SER A 1 194 ? 24.991 -9.531 -33.876 1.00 45.12 194 SER A N 1
ATOM 1497 C CA . SER A 1 194 ? 25.072 -10.459 -35.006 1.00 45.12 194 SER A CA 1
ATOM 1498 C C . SER A 1 194 ? 23.735 -10.469 -35.745 1.00 45.12 194 SER A C 1
ATOM 1500 O O . SER A 1 194 ? 22.741 -10.964 -35.212 1.00 45.12 194 SER A O 1
ATOM 1502 N N . PHE A 1 195 ? 23.711 -9.976 -36.977 1.00 45.00 195 PHE A N 1
ATOM 1503 C CA . PHE A 1 195 ? 22.610 -10.236 -37.900 1.00 45.00 195 PHE A CA 1
ATOM 1504 C C . PHE A 1 195 ? 22.899 -11.553 -38.631 1.00 45.00 195 PHE A C 1
ATOM 1506 O O . PHE A 1 195 ? 23.916 -11.668 -39.317 1.00 45.00 195 PHE A O 1
ATOM 1513 N N . ARG A 1 196 ? 22.036 -12.564 -38.466 1.00 48.62 196 ARG A N 1
ATOM 1514 C CA . ARG A 1 196 ? 22.030 -13.735 -39.358 1.00 48.62 196 ARG A CA 1
ATOM 1515 C C . ARG A 1 196 ? 21.283 -13.341 -40.636 1.00 48.62 196 ARG A C 1
ATOM 1517 O O . ARG A 1 196 ? 20.191 -12.788 -40.537 1.00 48.62 196 ARG A O 1
ATOM 1524 N N . LYS A 1 197 ? 21.926 -13.563 -41.785 1.00 54.66 197 LYS A N 1
ATOM 1525 C CA . LYS A 1 197 ? 21.311 -13.478 -43.117 1.00 54.66 197 LYS A CA 1
ATOM 1526 C C . LYS A 1 197 ? 20.268 -14.573 -43.299 1.00 54.66 197 LYS A C 1
ATOM 1528 O O . LYS A 1 197 ? 20.469 -15.650 -42.692 1.00 54.66 197 LYS A O 1
#

Sequence (197 aa):
MTQSNWDRTEDFAEAAKALEKLGVEYRRQADGSILVPGSIDITKRGLAELPNLTGVVVMGSFNCNDNNLTSLKGAPAMVDSFFCSANLLTSLEYAPLVVKDSFYCAHNPYLETLKGAPFRCRAFWCHGNPLLTSLEHAPETSGTLQSDLGAYRTLSEAPEHIRKSKETLARELEEDIKRNLVLGRAMRVSKPLSFRK

Foldseek 3Di:
DDDDPDPVQVLLVQLVVLCVVQVFDWDQDPVRAIEGAEERAPDPVQDQADRQQERHEYAEEYAHDQYAYQEPHRPHQEYQEYHHANYQHQEHAPPHQYHAEEYHHEQNQNHQAPPRPHQEHQEYAHENHVNDQACANPHAHQQWYYYPQGIDRGLVVHDPPRNDDPVVVVVVVVVVVVVCVVVVHDDDPPDDDDDDD